Protein AF-0000000080283212 (afdb_homodimer)

Foldseek 3Di:
DPPVVVVVVVVVVVVVVVVLVVCVPDPDPVVVVVCCVPPVVVVVVVLVVVVVQQPADPVQFGPVPDDPVGTHGPPDPSVVVCCVPVPVVVVPPPPPVPPPVVVVPPVDDPVDDPPPPDPPPPPDDDDDDDDDDDDDDDDDD/DPPVVVVVVVVVVVVVVVVLVVCVPDPDPVVVVVCCVPPVVVVVVVLVVVVVQQPADPVQFGPVPDDPVGTHGPPDPSVVVCCVPVPVCVVPPPPPVPPPVVPPPPVDDPPDDPDDDDDDDDDDDDDDDDDDDDDDDDDDD

Organism: Amycolatopsis orientalis (NCBI:txid31958)

Sequence (282 aa):
MDQVLGQVLRNAVWERLDMLSDLATRADAQSLVSVARSELPRLTEGWRAMLQAHEPDERGDCPTCSTRWHKCKAPCSVWQVAHEHLVAGGLAPQQTAASQDHRRESRRRLPGQTRAASASETTGRHALVNPRRPAIGGVHAMDQVLGQVLRNAVWERLDMLSDLATRADAQSLVSVARSELPRLTEGWRAMLQAHEPDERGDCPTCSTRWHKCKAPCSVWQVAHEHLVAGGLAPQQTAASQDHRRESRRRLPGQTRAASASETTGRHALVNPRRPAIGGVHA

Structure (mmCIF, N/CA/C/O backbone):
data_AF-0000000080283212-model_v1
#
loop_
_entity.id
_entity.type
_entity.pdbx_description
1 polymer 'Uncharacterized protein'
#
loop_
_atom_site.group_PDB
_atom_site.id
_atom_site.type_symbol
_atom_site.label_atom_id
_atom_site.label_alt_id
_atom_site.label_comp_id
_atom_site.label_asym_id
_atom_site.label_entity_id
_atom_site.label_seq_id
_atom_site.pdbx_PDB_ins_code
_atom_site.Cartn_x
_atom_site.Cartn_y
_atom_site.Cartn_z
_atom_site.occupancy
_atom_site.B_iso_or_equiv
_atom_site.auth_seq_id
_atom_site.auth_comp_id
_atom_site.auth_asym_id
_atom_site.auth_atom_id
_atom_site.pdbx_PDB_model_num
ATOM 1 N N . MET A 1 1 ? 18.734 -10.266 -9.398 1 66.31 1 MET A N 1
ATOM 2 C CA . MET A 1 1 ? 19.188 -9.148 -8.562 1 66.31 1 MET A CA 1
ATOM 3 C C . MET A 1 1 ? 20.094 -9.641 -7.438 1 66.31 1 MET A C 1
ATOM 5 O O . MET A 1 1 ? 19.922 -10.758 -6.938 1 66.31 1 MET A O 1
ATOM 9 N N . ASP A 1 2 ? 21.266 -8.953 -7.305 1 83.69 2 ASP A N 1
ATOM 10 C CA . ASP A 1 2 ? 22.172 -9.227 -6.199 1 83.69 2 ASP A CA 1
ATOM 11 C C . ASP A 1 2 ? 21.422 -9.25 -4.867 1 83.69 2 ASP A C 1
ATOM 13 O O . ASP A 1 2 ? 20.516 -8.445 -4.645 1 83.69 2 ASP A O 1
ATOM 17 N N . GLN A 1 3 ? 21.562 -10.336 -4.082 1 86.12 3 GLN A N 1
ATOM 18 C CA . GLN A 1 3 ? 20.906 -10.555 -2.797 1 86.12 3 GLN A CA 1
ATOM 19 C C . GLN A 1 3 ? 21.094 -9.352 -1.875 1 86.12 3 GLN A C 1
ATOM 21 O O . GLN A 1 3 ? 20.172 -8.969 -1.152 1 86.12 3 GLN A O 1
ATOM 26 N N . VAL A 1 4 ? 22.188 -8.789 -1.915 1 91.06 4 VAL A N 1
ATOM 27 C CA . VAL A 1 4 ? 22.484 -7.648 -1.057 1 91.06 4 VAL A CA 1
ATOM 28 C C . VAL A 1 4 ? 21.656 -6.445 -1.484 1 91.06 4 VAL A C 1
ATOM 30 O O . VAL A 1 4 ? 21.062 -5.762 -0.644 1 91.06 4 VAL A O 1
ATOM 33 N N . LEU A 1 5 ? 21.594 -6.258 -2.836 1 91.31 5 LEU A N 1
ATOM 34 C CA . LEU A 1 5 ? 20.812 -5.137 -3.338 1 91.31 5 LEU A CA 1
ATOM 35 C C . LEU A 1 5 ? 19.328 -5.324 -3.016 1 91.31 5 LEU A C 1
ATOM 37 O O . LEU A 1 5 ? 18.641 -4.363 -2.666 1 91.31 5 LEU A O 1
ATOM 41 N N . GLY A 1 6 ? 18.875 -6.543 -3.066 1 94 6 GLY A N 1
ATOM 42 C CA . GLY A 1 6 ? 17.5 -6.836 -2.697 1 94 6 GLY A CA 1
ATOM 43 C C . GLY A 1 6 ? 17.188 -6.543 -1.239 1 94 6 GLY A C 1
ATOM 44 O O . GLY A 1 6 ? 16.141 -5.992 -0.918 1 94 6 GLY A O 1
ATOM 45 N N . GLN A 1 7 ? 18.141 -6.867 -0.439 1 94.81 7 GLN A N 1
ATOM 46 C CA . GLN A 1 7 ? 17.984 -6.609 0.988 1 94.81 7 GLN A CA 1
ATOM 47 C C . GLN A 1 7 ? 18 -5.109 1.281 1 94.81 7 GLN A C 1
ATOM 49 O O . GLN A 1 7 ? 17.234 -4.633 2.125 1 94.81 7 GLN A O 1
ATOM 54 N N . VAL A 1 8 ? 18.797 -4.367 0.655 1 96.19 8 VAL A N 1
ATOM 55 C CA . VAL A 1 8 ? 18.875 -2.924 0.842 1 96.19 8 VAL A CA 1
ATOM 56 C C . VAL A 1 8 ? 17.547 -2.273 0.43 1 96.19 8 VAL A C 1
ATOM 58 O O . VAL A 1 8 ? 17.031 -1.4 1.133 1 96.19 8 VAL A O 1
ATOM 61 N N . LEU A 1 9 ? 17.031 -2.74 -0.688 1 96.06 9 LEU A N 1
ATOM 62 C CA . LEU A 1 9 ? 15.766 -2.225 -1.187 1 96.06 9 LEU A CA 1
ATOM 63 C C . LEU A 1 9 ? 14.648 -2.479 -0.184 1 96.06 9 LEU A C 1
ATOM 65 O O . LEU A 1 9 ? 13.883 -1.568 0.142 1 96.06 9 LEU A O 1
ATOM 69 N N . ARG A 1 10 ? 14.609 -3.635 0.365 1 97.5 10 ARG A N 1
ATOM 70 C CA . ARG A 1 10 ? 13.555 -3.977 1.318 1 97.5 10 ARG A CA 1
ATOM 71 C C . ARG A 1 10 ? 13.719 -3.193 2.617 1 97.5 10 ARG A C 1
ATOM 73 O O . ARG A 1 10 ? 12.734 -2.697 3.174 1 97.5 10 ARG A O 1
ATOM 80 N N . ASN A 1 11 ? 14.969 -3.051 3.023 1 97.94 11 ASN A N 1
ATOM 81 C CA . ASN A 1 11 ? 15.234 -2.273 4.23 1 97.94 11 ASN A CA 1
ATOM 82 C C . ASN A 1 11 ? 14.805 -0.818 4.062 1 97.94 11 ASN A C 1
ATOM 84 O O . ASN A 1 11 ? 14.273 -0.213 4.996 1 97.94 11 ASN A O 1
ATOM 88 N N . ALA A 1 12 ? 15.078 -0.342 2.9 1 98.44 12 ALA A N 1
ATOM 89 C CA . ALA A 1 12 ? 14.695 1.045 2.646 1 98.44 12 ALA A CA 1
ATOM 90 C C . ALA A 1 12 ? 13.18 1.223 2.729 1 98.44 12 ALA A C 1
ATOM 92 O O . ALA A 1 12 ? 12.695 2.227 3.254 1 98.44 12 ALA A O 1
ATOM 93 N N . VAL A 1 13 ? 12.453 0.298 2.332 1 98.38 13 VAL A N 1
ATOM 94 C CA . VAL A 1 13 ? 11 0.365 2.34 1 98.38 13 VAL A CA 1
ATOM 95 C C . VAL A 1 13 ? 10.484 0.288 3.775 1 98.38 13 VAL A C 1
ATOM 97 O O . VAL A 1 13 ? 9.641 1.087 4.184 1 98.38 13 VAL A O 1
ATOM 100 N N . TRP A 1 14 ? 11.062 -0.608 4.555 1 98.56 14 TRP A N 1
ATOM 101 C CA . TRP A 1 14 ? 10.656 -0.721 5.953 1 98.56 14 TRP A CA 1
ATOM 102 C C . TRP A 1 14 ? 10.977 0.559 6.719 1 98.56 14 TRP A C 1
ATOM 104 O O . TRP A 1 14 ? 10.164 1.037 7.512 1 98.56 14 TRP A O 1
ATOM 114 N N . GLU A 1 15 ? 12.055 1.148 6.422 1 98.5 15 GLU A N 1
ATOM 115 C CA . GLU A 1 15 ? 12.477 2.375 7.09 1 98.5 15 GLU A CA 1
ATOM 116 C C . GLU A 1 15 ? 11.57 3.545 6.727 1 98.5 15 GLU A C 1
ATOM 118 O O . GLU A 1 15 ? 11.242 4.375 7.578 1 98.5 15 GLU A O 1
ATOM 123 N N . ARG A 1 16 ? 11.234 3.533 5.516 1 98.31 16 ARG A N 1
ATOM 124 C CA . ARG A 1 16 ? 10.344 4.598 5.07 1 98.31 16 ARG A CA 1
ATOM 125 C C . ARG A 1 16 ? 8.984 4.5 5.766 1 98.31 16 ARG A C 1
ATOM 127 O O . ARG A 1 16 ? 8.422 5.516 6.18 1 98.31 16 ARG A O 1
ATOM 134 N N . LEU A 1 17 ? 8.477 3.34 5.852 1 98.25 17 LEU A N 1
ATOM 135 C CA . LEU A 1 17 ? 7.195 3.129 6.52 1 98.25 17 LEU A CA 1
ATOM 136 C C . LEU A 1 17 ? 7.289 3.492 7.996 1 98.25 17 LEU A C 1
ATOM 138 O O . LEU A 1 17 ? 6.375 4.113 8.547 1 98.25 17 LEU A O 1
ATOM 142 N N . ASP A 1 18 ? 8.375 3.184 8.609 1 98.19 18 ASP A N 1
ATOM 143 C CA . ASP A 1 18 ? 8.594 3.545 10.008 1 98.19 18 ASP A CA 1
ATOM 144 C C . ASP A 1 18 ? 8.672 5.059 10.172 1 98.19 18 ASP A C 1
ATOM 146 O O . ASP A 1 18 ? 8.078 5.613 11.109 1 98.19 1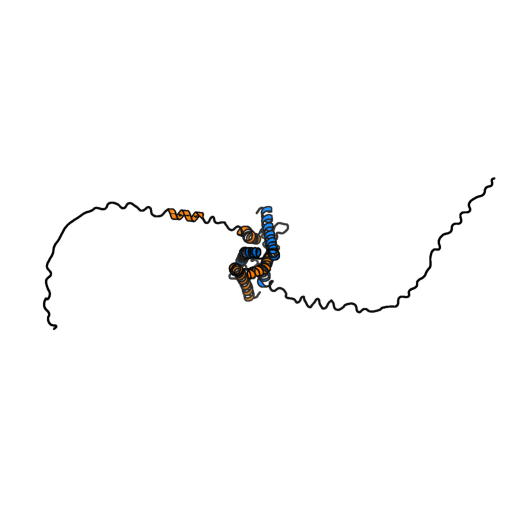8 ASP A O 1
ATOM 150 N N . MET A 1 19 ? 9.359 5.656 9.281 1 97.94 19 MET A N 1
ATOM 151 C CA . MET A 1 19 ? 9.516 7.105 9.344 1 97.94 19 MET A CA 1
ATOM 152 C C . MET A 1 19 ? 8.156 7.801 9.234 1 97.94 19 MET A C 1
ATOM 154 O O . MET A 1 19 ? 7.852 8.703 10.016 1 97.94 19 MET A O 1
ATOM 158 N N . LEU A 1 20 ? 7.379 7.371 8.336 1 97.88 20 LEU A N 1
ATOM 159 C CA . LEU A 1 20 ? 6.082 7.996 8.102 1 97.88 20 LEU A CA 1
ATOM 160 C C . LEU A 1 20 ? 5.164 7.809 9.305 1 97.88 20 LEU A C 1
ATOM 162 O O . LEU A 1 20 ? 4.453 8.734 9.703 1 97.88 20 LEU A O 1
ATOM 166 N N . SER A 1 21 ? 5.211 6.641 9.859 1 97.12 21 SER A N 1
ATOM 167 C CA . SER A 1 21 ? 4.418 6.383 11.055 1 97.12 21 SER A CA 1
ATOM 168 C C . SER A 1 21 ? 4.875 7.258 12.219 1 97.12 21 SER A C 1
ATOM 170 O O . SER A 1 21 ? 4.051 7.789 12.961 1 97.12 21 SER A O 1
ATOM 172 N N . ASP A 1 22 ? 6.121 7.453 12.328 1 97.75 22 ASP A N 1
ATOM 173 C CA . ASP A 1 22 ? 6.684 8.273 13.398 1 97.75 22 ASP A CA 1
ATOM 174 C C . ASP A 1 22 ? 6.324 9.742 13.203 1 97.75 22 ASP A C 1
ATOM 176 O O . ASP A 1 22 ? 5.957 10.43 14.164 1 97.75 22 ASP A O 1
ATOM 180 N N . LEU A 1 23 ? 6.391 10.164 11.945 1 97.56 23 LEU A N 1
ATOM 181 C CA . LEU A 1 23 ? 6.078 11.562 11.656 1 97.56 23 LEU A CA 1
ATOM 182 C C . LEU A 1 23 ? 4.621 11.867 12 1 97.56 23 LEU A C 1
ATOM 184 O O . LEU A 1 23 ? 4.316 12.945 12.516 1 97.56 23 LEU A O 1
ATOM 188 N N . ALA A 1 24 ? 3.816 10.969 11.781 1 97.38 24 ALA A N 1
ATOM 189 C CA . ALA A 1 24 ? 2.393 11.18 12.039 1 97.38 24 ALA A CA 1
ATOM 190 C C . ALA A 1 24 ? 2.143 11.477 13.516 1 97.38 24 ALA A C 1
ATOM 192 O O . ALA A 1 24 ? 1.195 12.188 13.859 1 97.38 24 ALA A O 1
ATOM 193 N N . THR A 1 25 ? 2.994 11.016 14.359 1 95.44 25 THR A N 1
ATOM 194 C CA . THR A 1 25 ? 2.779 11.125 15.797 1 95.44 25 THR A CA 1
ATOM 195 C C . THR A 1 25 ? 3.625 12.25 16.375 1 95.44 25 THR A C 1
ATOM 197 O O . THR A 1 25 ? 3.207 12.914 17.328 1 95.44 25 THR A O 1
ATOM 200 N N . ARG A 1 26 ? 4.742 12.547 15.727 1 96.81 26 ARG A N 1
ATOM 201 C CA . ARG A 1 26 ? 5.723 13.359 16.438 1 96.81 26 ARG A CA 1
ATOM 202 C C . ARG A 1 26 ? 5.906 14.711 15.75 1 96.81 26 ARG A C 1
ATOM 204 O O . ARG A 1 26 ? 6.395 15.664 16.359 1 96.81 26 ARG A O 1
ATOM 211 N N . ALA A 1 27 ? 5.66 14.742 14.5 1 97.56 27 ALA A N 1
ATOM 212 C CA . ALA A 1 27 ? 5.949 15.969 13.773 1 97.56 27 ALA A CA 1
ATOM 213 C C . ALA A 1 27 ? 5.031 17.109 14.219 1 97.56 27 ALA A C 1
ATOM 215 O O . ALA A 1 27 ? 3.889 16.875 14.609 1 97.56 27 ALA A O 1
ATOM 216 N N . ASP A 1 28 ? 5.531 18.312 14.211 1 97.38 28 ASP A N 1
ATOM 217 C CA . ASP A 1 28 ? 4.695 19.469 14.492 1 97.38 28 ASP A CA 1
ATOM 218 C C . ASP A 1 28 ? 3.688 19.703 13.367 1 97.38 28 ASP A C 1
ATOM 220 O O . ASP A 1 28 ? 3.785 19.094 12.297 1 97.38 28 ASP A O 1
ATOM 224 N N . ALA A 1 29 ? 2.754 20.641 13.57 1 97.44 29 ALA A N 1
ATOM 225 C CA . ALA A 1 29 ? 1.621 20.828 12.664 1 97.44 29 ALA A CA 1
ATOM 226 C C . ALA A 1 29 ? 2.094 21.25 11.281 1 97.44 29 ALA A C 1
ATOM 228 O O . ALA A 1 29 ? 1.655 20.688 10.273 1 97.44 29 ALA A O 1
ATOM 229 N N . GLN A 1 30 ? 2.986 22.188 11.227 1 96.94 30 GLN A N 1
ATOM 230 C CA . GLN A 1 30 ? 3.439 22.703 9.938 1 96.94 30 GLN A CA 1
ATOM 231 C C . GLN A 1 30 ? 4.176 21.625 9.148 1 96.94 30 GLN A C 1
ATOM 233 O O . GLN A 1 30 ? 3.963 21.469 7.945 1 96.94 30 GLN A O 1
ATOM 238 N N . SER A 1 31 ? 4.992 20.844 9.82 1 98 31 SER A N 1
ATOM 239 C CA . SER A 1 31 ? 5.707 19.734 9.195 1 98 31 SER A CA 1
ATOM 240 C C . SER A 1 31 ? 4.746 18.656 8.711 1 98 31 SER A C 1
ATOM 242 O O . SER A 1 31 ? 4.93 18.094 7.629 1 98 31 SER A O 1
ATOM 244 N N . LEU A 1 32 ? 3.77 18.5 9.5 1 97.88 32 LEU A N 1
ATOM 245 C CA . LEU A 1 32 ? 2.807 17.453 9.156 1 97.88 32 LEU A CA 1
ATOM 246 C C . LEU A 1 32 ? 1.997 17.844 7.926 1 97.88 32 LEU A C 1
ATOM 248 O O . LEU A 1 32 ? 1.638 16.984 7.117 1 97.88 32 LEU A O 1
ATOM 252 N N . VAL A 1 33 ? 1.689 19.109 7.789 1 98 33 VAL A N 1
ATOM 253 C CA . VAL A 1 33 ? 0.99 19.578 6.598 1 98 33 VAL A CA 1
ATOM 254 C C . VAL A 1 33 ? 1.847 19.312 5.363 1 98 33 VAL A C 1
ATOM 256 O O . VAL A 1 33 ? 1.351 18.812 4.348 1 98 33 VAL A O 1
ATOM 259 N N . SER A 1 34 ? 3.152 19.562 5.461 1 97.62 34 SER A N 1
ATOM 260 C CA . SER A 1 34 ? 4.07 19.344 4.348 1 97.62 34 SER A CA 1
ATOM 261 C C . SER A 1 34 ? 4.18 17.859 3.998 1 97.62 34 SER A C 1
ATOM 263 O O . SER A 1 34 ? 4.156 17.5 2.822 1 97.62 34 SER A O 1
ATOM 265 N N . VAL A 1 35 ? 4.254 17.109 5.027 1 97.06 35 VAL A N 1
ATOM 266 C CA . VAL A 1 35 ? 4.352 15.656 4.844 1 97.06 35 VAL A CA 1
ATOM 267 C C . VAL A 1 35 ? 3.074 15.133 4.195 1 97.06 35 VAL A C 1
ATOM 269 O O . VAL A 1 35 ? 3.131 14.359 3.238 1 97.06 35 VAL A O 1
ATOM 272 N N . ALA A 1 36 ? 1.973 15.57 4.684 1 97.94 36 ALA A N 1
ATOM 273 C CA . ALA A 1 36 ? 0.696 15.094 4.16 1 97.94 36 ALA A CA 1
ATOM 274 C C . ALA A 1 36 ? 0.549 15.43 2.68 1 97.94 36 ALA A C 1
ATOM 276 O O . ALA A 1 36 ? 0.109 14.602 1.885 1 97.94 36 ALA A O 1
ATOM 277 N N . ARG A 1 37 ? 0.947 16.578 2.291 1 97.5 37 ARG A N 1
ATOM 278 C CA . ARG A 1 37 ? 0.786 17.047 0.919 1 97.5 37 ARG A CA 1
ATOM 279 C C . ARG A 1 37 ? 1.667 16.25 -0.037 1 97.5 37 ARG A C 1
ATOM 281 O O . ARG A 1 37 ? 1.294 16.031 -1.19 1 97.5 37 ARG A O 1
ATOM 288 N N . SER A 1 38 ? 2.783 15.75 0.439 1 96.19 38 SER A N 1
ATOM 289 C CA . SER A 1 38 ? 3.703 15.031 -0.434 1 96.19 38 SER A CA 1
ATOM 290 C C . SER A 1 38 ? 3.498 13.523 -0.334 1 96.19 38 SER A C 1
ATOM 292 O O . SER A 1 38 ? 3.52 12.82 -1.347 1 96.19 38 SER A O 1
ATOM 294 N N . GLU A 1 39 ? 3.195 13.125 0.878 1 97.31 39 GLU A N 1
ATOM 295 C CA . GLU A 1 39 ? 3.303 11.688 1.094 1 97.31 39 GLU A CA 1
ATOM 296 C C . GLU A 1 39 ? 1.959 10.992 0.887 1 97.31 39 GLU A C 1
ATOM 298 O O . GLU A 1 39 ? 1.909 9.828 0.476 1 97.31 39 GLU A O 1
ATOM 303 N N . LEU A 1 40 ? 0.833 11.664 1.148 1 97.75 40 LEU A N 1
ATOM 304 C CA . LEU A 1 40 ? -0.46 11.023 0.942 1 97.75 40 LEU A CA 1
ATOM 305 C C . LEU A 1 40 ? -0.648 10.641 -0.522 1 97.75 40 LEU A C 1
ATOM 307 O O . LEU A 1 40 ? -0.947 9.484 -0.832 1 97.75 40 LEU A O 1
ATOM 311 N N . PRO A 1 41 ? -0.319 11.523 -1.455 1 96.62 41 PRO A N 1
ATOM 312 C CA . PRO A 1 41 ? -0.434 11.133 -2.861 1 96.62 41 PRO A CA 1
ATOM 313 C C . PRO A 1 41 ? 0.548 10.023 -3.246 1 96.62 41 PRO A C 1
ATOM 315 O O . PRO A 1 41 ? 0.198 9.125 -4.012 1 96.62 41 PRO A O 1
ATOM 318 N N . ARG A 1 42 ? 1.686 10.008 -2.707 1 96.62 42 ARG A N 1
ATOM 319 C CA . ARG A 1 42 ? 2.693 9 -3.01 1 96.62 42 ARG A CA 1
ATOM 320 C C . ARG A 1 42 ? 2.254 7.621 -2.516 1 96.62 42 ARG A C 1
ATOM 322 O O . ARG A 1 42 ? 2.33 6.637 -3.254 1 96.62 42 ARG A O 1
ATOM 329 N N . LEU A 1 43 ? 1.765 7.621 -1.304 1 97.44 43 LEU A N 1
ATOM 330 C CA . LEU A 1 43 ? 1.274 6.375 -0.726 1 97.44 43 LEU A CA 1
ATOM 331 C C . LEU A 1 43 ? 0.072 5.852 -1.503 1 97.44 43 LEU A C 1
ATOM 333 O O . LEU A 1 43 ? -0.023 4.652 -1.774 1 97.44 43 LEU A O 1
ATOM 337 N N . THR A 1 44 ? -0.837 6.754 -1.898 1 97.62 44 THR A N 1
ATOM 338 C CA . THR A 1 44 ? -2.033 6.344 -2.627 1 97.62 44 THR A CA 1
ATOM 339 C C . THR A 1 44 ? -1.67 5.84 -4.02 1 97.62 44 THR A C 1
ATOM 341 O O . THR A 1 44 ? -2.254 4.871 -4.508 1 97.62 44 THR A O 1
ATOM 344 N N . GLU A 1 45 ? -0.672 6.434 -4.602 1 97.06 45 GLU A N 1
ATOM 345 C CA . GLU A 1 45 ? -0.247 6 -5.93 1 97.06 45 GLU A CA 1
ATOM 346 C C . GLU A 1 45 ? 0.386 4.609 -5.879 1 97.06 45 GLU A C 1
ATOM 348 O O . GLU A 1 45 ? 0.205 3.807 -6.793 1 97.06 45 GLU A O 1
ATOM 353 N N . GLY A 1 46 ? 1.123 4.379 -4.848 1 96.94 46 GLY A N 1
ATOM 354 C CA . GLY A 1 46 ? 1.654 3.035 -4.672 1 96.94 46 GLY A CA 1
ATOM 355 C C . GLY A 1 46 ? 0.574 1.975 -4.57 1 96.94 46 GLY A C 1
ATOM 356 O O . GLY A 1 46 ? 0.662 0.929 -5.219 1 96.94 46 GLY A O 1
ATOM 357 N N . TRP A 1 47 ? -0.413 2.26 -3.855 1 97.94 47 TRP A N 1
ATOM 358 C CA . TRP A 1 47 ? -1.539 1.342 -3.725 1 97.94 47 TRP A CA 1
ATOM 359 C C . TRP A 1 47 ? -2.268 1.178 -5.055 1 97.94 47 TRP A C 1
ATOM 361 O O . TRP A 1 47 ? -2.643 0.065 -5.43 1 97.94 47 TRP A O 1
ATOM 371 N N . ARG A 1 48 ? -2.438 2.289 -5.773 1 98.12 48 ARG A N 1
ATOM 372 C CA . ARG A 1 48 ? -3.115 2.223 -7.066 1 98.12 48 ARG A CA 1
ATOM 373 C C . ARG A 1 48 ? -2.363 1.318 -8.039 1 98.12 48 ARG A C 1
ATOM 375 O O . ARG A 1 48 ? -2.971 0.506 -8.734 1 98.12 48 ARG A O 1
ATOM 382 N N . ALA A 1 49 ? -1.104 1.479 -8.016 1 97.31 49 ALA A N 1
ATOM 383 C CA . ALA A 1 49 ? -0.283 0.656 -8.906 1 97.31 49 ALA A CA 1
ATOM 384 C C . ALA A 1 49 ? -0.432 -0.825 -8.57 1 97.31 49 ALA A C 1
ATOM 386 O O . ALA A 1 49 ? -0.577 -1.659 -9.469 1 97.31 49 ALA A O 1
ATOM 387 N N . MET A 1 50 ? -0.409 -1.113 -7.277 1 96.81 50 MET A N 1
ATOM 388 C CA . MET A 1 50 ? -0.562 -2.496 -6.832 1 96.81 50 MET A CA 1
ATOM 389 C C . MET A 1 50 ? -1.935 -3.043 -7.219 1 96.81 50 MET A C 1
ATOM 391 O O . MET A 1 50 ? -2.037 -4.129 -7.785 1 96.81 50 MET A O 1
ATOM 395 N N . LEU A 1 51 ? -2.965 -2.279 -6.988 1 97.88 51 LEU A N 1
ATOM 396 C CA . LEU A 1 51 ? -4.336 -2.738 -7.176 1 97.88 51 LEU A CA 1
ATOM 397 C C . LEU A 1 51 ? -4.672 -2.865 -8.656 1 97.88 51 LEU A C 1
ATOM 399 O O . LEU A 1 51 ? -5.441 -3.742 -9.055 1 97.88 51 LEU A O 1
ATOM 403 N N . GLN A 1 52 ? -4.07 -2.043 -9.469 1 97.69 52 GLN A N 1
ATOM 404 C CA . GLN A 1 52 ? -4.281 -2.121 -10.906 1 97.69 52 GLN A CA 1
ATOM 405 C C . GLN A 1 52 ? -3.832 -3.473 -11.461 1 97.69 52 GLN A C 1
ATOM 407 O O . GLN A 1 52 ? -4.5 -4.055 -12.312 1 97.69 52 GLN A O 1
ATOM 412 N N . ALA A 1 53 ? -2.754 -3.936 -10.938 1 96 53 ALA A N 1
ATOM 413 C CA . ALA A 1 53 ? -2.242 -5.23 -11.375 1 96 53 ALA A CA 1
ATOM 414 C C . ALA A 1 53 ? -3.184 -6.359 -10.969 1 96 53 ALA A C 1
ATOM 416 O O . ALA A 1 53 ? -3.172 -7.434 -11.578 1 96 53 ALA A O 1
ATOM 417 N N . HIS A 1 54 ? -4.055 -6.121 -10.008 1 96.75 54 HIS A N 1
ATOM 418 C CA . HIS A 1 54 ? -4.91 -7.164 -9.453 1 96.75 54 HIS A CA 1
ATOM 419 C C . HIS A 1 54 ? -6.367 -6.953 -9.844 1 96.75 54 HIS A C 1
ATOM 421 O O . HIS A 1 54 ? -7.258 -7.625 -9.328 1 96.75 54 HIS A O 1
ATOM 427 N N . GLU A 1 55 ? -6.562 -5.984 -10.727 1 97.38 55 GLU A N 1
ATOM 428 C CA . GLU A 1 55 ? -7.918 -5.781 -11.234 1 97.38 55 GLU A CA 1
ATOM 429 C C . GLU A 1 55 ? -8.414 -7.008 -11.984 1 97.38 55 GLU A C 1
ATOM 431 O O . GLU A 1 55 ? -7.73 -7.52 -12.875 1 97.38 55 GLU A O 1
ATOM 436 N N . PRO A 1 56 ? -9.602 -7.469 -11.609 1 96.19 56 PRO A N 1
ATOM 437 C CA . PRO A 1 56 ? -10.094 -8.68 -12.266 1 96.19 56 PRO A CA 1
ATOM 438 C C . PRO A 1 56 ? -10.273 -8.508 -13.773 1 96.19 56 PRO A C 1
ATOM 440 O O . PRO A 1 56 ? -10.633 -7.422 -14.234 1 96.19 56 PRO A O 1
ATOM 443 N N . ASP A 1 57 ? -10 -9.656 -14.461 1 94.88 57 ASP A N 1
ATOM 444 C CA . ASP A 1 57 ? -10.234 -9.656 -15.898 1 94.88 57 ASP A CA 1
ATOM 445 C C . ASP A 1 57 ? -11.711 -9.875 -16.219 1 94.88 57 ASP A C 1
ATOM 447 O O . ASP A 1 57 ? -12.562 -9.805 -15.32 1 94.88 57 ASP A O 1
ATOM 451 N N . GLU A 1 58 ? -12.008 -10.156 -17.438 1 94.19 58 GLU A N 1
ATOM 452 C CA . GLU A 1 58 ? -13.391 -10.281 -17.906 1 94.19 58 GLU A CA 1
ATOM 453 C C . GLU A 1 58 ? -14.094 -11.461 -17.234 1 94.19 58 GLU A C 1
ATOM 455 O O . GLU A 1 58 ? -15.32 -11.453 -17.078 1 94.19 58 GLU A O 1
ATOM 460 N N . ARG A 1 59 ? -13.336 -12.43 -16.812 1 92.69 59 ARG A N 1
ATOM 461 C CA . ARG A 1 59 ? -13.898 -13.633 -16.203 1 92.69 59 ARG A CA 1
ATOM 462 C C . ARG A 1 59 ? -14.008 -13.484 -14.695 1 92.69 59 ARG A C 1
ATOM 464 O O . ARG A 1 59 ? -14.516 -14.375 -14.016 1 92.69 59 ARG A O 1
ATOM 471 N N . GLY A 1 60 ? -13.477 -12.375 -14.211 1 94.06 60 GLY A N 1
ATOM 472 C CA . GLY A 1 60 ? -13.531 -12.117 -12.773 1 94.06 60 GLY A CA 1
ATOM 473 C C . GLY A 1 60 ? -12.32 -12.648 -12.031 1 94.06 60 GLY A C 1
ATOM 474 O O . GLY A 1 60 ? -12.305 -12.664 -10.797 1 94.06 60 GLY A O 1
ATOM 475 N N . ASP A 1 61 ? -11.328 -13.07 -12.867 1 95.62 61 ASP A N 1
ATOM 476 C CA . ASP A 1 61 ? -10.125 -13.633 -12.258 1 95.62 61 ASP A CA 1
ATOM 477 C C . ASP A 1 61 ? -9.055 -12.562 -12.062 1 95.62 61 ASP A C 1
ATOM 479 O O . ASP A 1 61 ? -8.898 -11.672 -12.898 1 95.62 61 ASP A O 1
ATOM 483 N N . CYS A 1 62 ? -8.359 -12.68 -10.922 1 96.81 62 CYS A N 1
ATOM 484 C CA . CYS A 1 62 ? -7.195 -11.82 -10.734 1 96.81 62 CYS A CA 1
ATOM 485 C C . CYS A 1 62 ? -6.035 -12.281 -11.617 1 96.81 62 CYS A C 1
ATOM 487 O O . CYS A 1 62 ? -5.555 -13.406 -11.477 1 96.81 62 CYS A O 1
ATOM 489 N N . PRO A 1 63 ? -5.574 -11.469 -12.484 1 95.19 63 PRO A N 1
ATOM 490 C CA . PRO A 1 63 ? -4.539 -11.898 -13.422 1 95.19 63 PRO A CA 1
ATOM 491 C C . PRO A 1 63 ? -3.189 -12.133 -12.75 1 95.19 63 PRO A C 1
ATOM 493 O O . PRO A 1 63 ? -2.359 -12.891 -13.258 1 95.19 63 PRO A O 1
ATOM 496 N N . THR A 1 64 ? -2.947 -11.523 -11.633 1 93.81 64 THR A N 1
ATOM 497 C CA . THR A 1 64 ? -1.66 -11.633 -10.961 1 93.81 64 THR A CA 1
ATOM 498 C C . THR A 1 64 ? -1.627 -12.867 -10.062 1 93.81 64 THR A C 1
ATOM 500 O O . THR A 1 64 ? -0.599 -13.539 -9.961 1 93.81 64 THR A O 1
ATOM 503 N N . CYS A 1 65 ? -2.744 -13.164 -9.555 1 93.56 65 CYS A N 1
ATOM 504 C CA . CYS A 1 65 ? -2.791 -14.258 -8.594 1 93.56 65 CYS A CA 1
ATOM 505 C C . CYS A 1 65 ? -3.172 -15.57 -9.273 1 93.56 65 CYS A C 1
ATOM 507 O O . CYS A 1 65 ? -2.961 -16.656 -8.719 1 93.56 65 CYS A O 1
ATOM 509 N N . SER A 1 66 ? -3.717 -15.422 -10.383 1 94.06 66 SER A N 1
ATOM 510 C CA . SER A 1 66 ? -4.121 -16.641 -11.086 1 94.06 66 SER A CA 1
ATOM 511 C C . SER A 1 66 ? -2.941 -17.281 -11.812 1 94.06 66 SER A C 1
ATOM 513 O O . SER A 1 66 ? -2.02 -16.578 -12.242 1 94.06 66 SER A O 1
ATOM 515 N N . THR A 1 67 ? -3.035 -18.609 -11.805 1 89 67 THR A N 1
ATOM 516 C CA . THR A 1 67 ? -2.115 -19.375 -12.641 1 89 67 THR A CA 1
ATOM 517 C C . THR A 1 67 ? -2.875 -20.156 -13.711 1 89 67 THR A C 1
ATOM 519 O O . THR A 1 67 ? -4.102 -20.078 -13.789 1 89 67 THR A O 1
ATOM 522 N N . ARG A 1 68 ? -2.045 -20.75 -14.492 1 87.19 68 ARG A N 1
ATOM 523 C CA . ARG A 1 68 ? -2.633 -21.609 -15.516 1 87.19 68 ARG A CA 1
ATOM 524 C C . ARG A 1 68 ? -3.57 -22.641 -14.898 1 87.19 68 ARG A C 1
ATOM 526 O O . ARG A 1 68 ? -4.645 -22.922 -15.438 1 87.19 68 ARG A O 1
ATOM 533 N N . TRP A 1 69 ? -3.281 -23.219 -13.711 1 89.88 69 TRP A N 1
ATOM 534 C CA . TRP A 1 69 ? -3.99 -24.359 -13.117 1 89.88 69 TRP A CA 1
ATOM 535 C C . TRP A 1 69 ? -4.812 -23.922 -11.914 1 89.88 69 TRP A C 1
ATOM 537 O O . TRP A 1 69 ? -5.566 -24.703 -11.344 1 89.88 69 TRP A O 1
ATOM 547 N N . HIS A 1 70 ? -4.648 -22.641 -11.523 1 90.25 70 HIS A N 1
ATOM 548 C CA . HIS A 1 70 ? -5.371 -22.141 -10.352 1 90.25 70 HIS A CA 1
ATOM 549 C C . HIS A 1 70 ? -5.879 -20.719 -10.578 1 90.25 70 HIS A C 1
ATOM 551 O O . HIS A 1 70 ? -5.09 -19.766 -10.594 1 90.25 70 HIS A O 1
ATOM 557 N N . LYS A 1 71 ? -7.16 -20.672 -10.758 1 93.31 71 LYS A N 1
ATOM 558 C CA . LYS A 1 71 ? -7.785 -19.375 -10.953 1 93.31 71 LYS A CA 1
ATOM 559 C C . LYS A 1 71 ? -8.125 -18.719 -9.617 1 93.31 71 LYS A C 1
ATOM 561 O O . LYS A 1 71 ? -8.734 -19.359 -8.75 1 93.31 71 LYS A O 1
ATOM 566 N N . CYS A 1 72 ? -7.684 -17.516 -9.43 1 93.12 72 CYS A N 1
ATOM 567 C CA . CYS A 1 72 ? -8.016 -16.734 -8.242 1 93.12 72 CYS A CA 1
ATOM 568 C C . CYS A 1 72 ? -9.055 -15.672 -8.562 1 93.12 72 CYS A C 1
ATOM 570 O O . CYS A 1 72 ? -8.82 -14.781 -9.383 1 93.12 72 CYS A O 1
ATOM 572 N N . LYS A 1 73 ? -10.078 -15.828 -7.918 1 93.44 73 LYS A N 1
ATOM 573 C CA . LYS A 1 73 ? -11.141 -14.852 -8.148 1 93.44 73 LYS A CA 1
ATOM 574 C C . LYS A 1 73 ? -10.867 -13.562 -7.387 1 93.44 73 LYS A C 1
ATOM 576 O O . LYS A 1 73 ? -10.297 -13.586 -6.293 1 93.44 73 LYS A O 1
ATOM 581 N N . ALA A 1 74 ? -11.336 -12.383 -7.957 1 91.75 74 ALA A N 1
ATOM 582 C CA . ALA A 1 74 ? -11.312 -11.102 -7.25 1 91.75 74 ALA A CA 1
ATOM 583 C C . ALA A 1 74 ? -12.547 -10.953 -6.359 1 91.75 74 ALA A C 1
ATOM 585 O O . ALA A 1 74 ? -13.625 -11.445 -6.695 1 91.75 74 ALA A O 1
ATOM 586 N N . PRO A 1 75 ? -12.5 -10.305 -5.27 1 94.94 75 PRO A N 1
ATOM 587 C CA . PRO A 1 75 ? -11.281 -9.648 -4.785 1 94.94 75 PRO A CA 1
ATOM 588 C C . 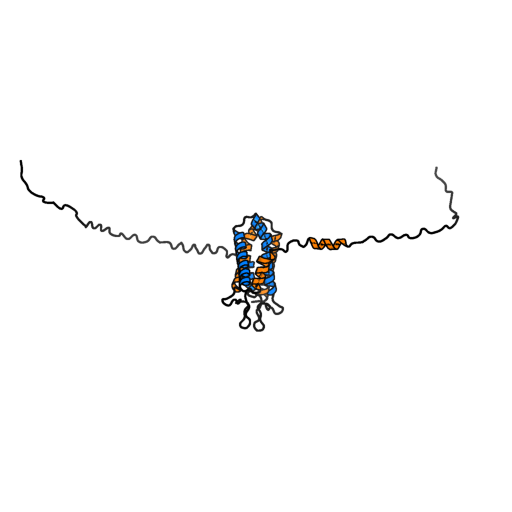PRO A 1 75 ? -10.289 -10.625 -4.172 1 94.94 75 PRO A C 1
ATOM 590 O O . PRO A 1 75 ? -10.648 -11.398 -3.277 1 94.94 75 PRO A O 1
ATOM 593 N N . CYS A 1 76 ? -9.141 -10.57 -4.652 1 95.62 76 CYS A N 1
ATOM 594 C CA . CYS A 1 76 ? -8.07 -11.406 -4.109 1 95.62 76 CYS A CA 1
ATOM 595 C C . CYS A 1 76 ? -7.551 -10.836 -2.797 1 95.62 76 CYS A C 1
ATOM 597 O O . CYS A 1 76 ? -8.07 -9.836 -2.295 1 95.62 76 CYS A O 1
ATOM 599 N N . SER A 1 77 ? -6.539 -11.523 -2.258 1 93.69 77 SER A N 1
ATOM 600 C CA . SER A 1 77 ? -6.039 -11.172 -0.931 1 93.69 77 SER A CA 1
ATOM 601 C C . SER A 1 77 ? -5.512 -9.742 -0.899 1 93.69 77 SER A C 1
ATOM 603 O O . SER A 1 77 ? -5.609 -9.062 0.126 1 93.69 77 SER A O 1
ATOM 605 N N . VAL A 1 78 ? -4.992 -9.273 -1.96 1 96.12 78 VAL A N 1
ATOM 606 C CA . VAL A 1 78 ? -4.473 -7.914 -2.031 1 96.12 78 VAL A CA 1
ATOM 607 C C . VAL A 1 78 ? -5.613 -6.918 -1.843 1 96.12 78 VAL A C 1
ATOM 609 O O . VAL A 1 78 ? -5.48 -5.945 -1.099 1 96.12 78 VAL A O 1
ATOM 612 N N . TRP A 1 79 ? -6.703 -7.223 -2.492 1 97.12 79 TRP A N 1
ATOM 613 C CA . TRP A 1 79 ? -7.887 -6.383 -2.34 1 97.12 79 TRP A CA 1
ATOM 614 C C . TRP A 1 79 ? -8.43 -6.457 -0.915 1 97.12 79 TRP A C 1
ATOM 616 O O . TRP A 1 79 ? -8.891 -5.453 -0.367 1 97.12 79 TRP A O 1
ATOM 626 N N . GLN A 1 80 ? -8.32 -7.609 -0.329 1 95.19 80 GLN A N 1
ATOM 627 C CA . GLN A 1 80 ? -8.805 -7.785 1.035 1 95.19 80 GLN A CA 1
ATOM 628 C C . GLN A 1 80 ? -7.969 -6.98 2.025 1 95.19 80 GLN A C 1
ATOM 630 O O . GLN A 1 80 ? -8.516 -6.324 2.916 1 95.19 80 GLN A O 1
ATOM 635 N N . VAL A 1 81 ? -6.68 -7.008 1.841 1 96 81 VAL A N 1
ATOM 636 C CA . VAL A 1 81 ? -5.785 -6.242 2.701 1 96 81 VAL A CA 1
ATOM 637 C C . VAL A 1 81 ? -6.059 -4.75 2.539 1 96 81 VAL A C 1
ATOM 639 O O . VAL A 1 81 ? -6.16 -4.02 3.527 1 96 81 VAL A O 1
ATOM 642 N N . ALA A 1 82 ? -6.238 -4.387 1.291 1 97.44 82 ALA A N 1
ATOM 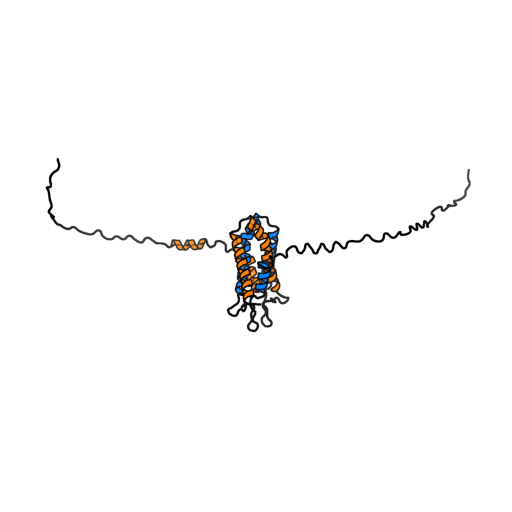643 C CA . ALA A 1 82 ? -6.527 -2.979 1.027 1 97.44 82 ALA A CA 1
ATOM 644 C C . ALA A 1 82 ? -7.824 -2.547 1.708 1 97.44 82 ALA A C 1
ATOM 646 O O . ALA A 1 82 ? -7.867 -1.516 2.383 1 97.44 82 ALA A O 1
ATOM 647 N N . HIS A 1 83 ? -8.844 -3.336 1.53 1 97.56 83 HIS A N 1
ATOM 648 C CA . HIS A 1 83 ? -10.141 -2.977 2.098 1 97.56 83 HIS A CA 1
ATOM 649 C C . HIS A 1 83 ? -10.078 -2.922 3.619 1 97.56 83 HIS A C 1
ATOM 651 O O . HIS A 1 83 ? -10.625 -2.006 4.234 1 97.56 83 HIS A O 1
ATOM 657 N N . GLU A 1 84 ? -9.391 -3.848 4.188 1 96.38 84 GLU A N 1
ATOM 658 C CA . GLU A 1 84 ? -9.297 -3.93 5.641 1 96.38 84 GLU A CA 1
ATOM 659 C C . GLU A 1 84 ? -8.578 -2.711 6.215 1 96.38 84 GLU A C 1
ATOM 661 O O . GLU A 1 84 ? -9.039 -2.111 7.184 1 96.38 84 GLU A O 1
ATOM 666 N N . HIS A 1 85 ? -7.57 -2.277 5.57 1 96 85 HIS A N 1
ATOM 667 C CA . HIS A 1 85 ? -6.73 -1.242 6.164 1 96 85 HIS A CA 1
ATOM 668 C C . HIS A 1 85 ? -7.148 0.146 5.691 1 96 85 HIS A C 1
ATOM 670 O O . HIS A 1 85 ? -7.059 1.116 6.449 1 96 85 HIS A O 1
ATOM 676 N N . LEU A 1 86 ? -7.637 0.228 4.512 1 96.5 86 LEU A N 1
ATOM 677 C CA . LEU A 1 86 ? -7.902 1.554 3.961 1 96.5 86 LEU A CA 1
ATOM 678 C C . LEU A 1 86 ? -9.359 1.947 4.168 1 96.5 86 LEU A C 1
ATOM 680 O O . LEU A 1 86 ? -9.695 3.133 4.148 1 96.5 86 LEU A O 1
ATOM 684 N N . VAL A 1 87 ? -10.195 0.976 4.328 1 96.62 87 VAL A N 1
ATOM 685 C CA . VAL A 1 87 ? -11.625 1.289 4.363 1 96.62 87 VAL A CA 1
ATOM 686 C C . VAL A 1 87 ? -12.219 0.841 5.699 1 96.62 87 VAL A C 1
ATOM 688 O O . VAL A 1 87 ? -12.75 1.656 6.453 1 96.62 87 VAL A O 1
ATOM 691 N N . ALA A 1 88 ? -12.023 -0.473 6.059 1 92.5 88 ALA A N 1
ATOM 692 C CA . ALA A 1 88 ? -12.695 -1.064 7.211 1 92.5 88 ALA A CA 1
ATOM 693 C C . ALA A 1 88 ? -12.016 -0.651 8.516 1 92.5 88 ALA A C 1
ATOM 695 O O . ALA A 1 88 ? -12.68 -0.46 9.539 1 92.5 88 ALA A O 1
ATOM 696 N N . GLY A 1 89 ? -10.594 -0.744 8.555 1 70.94 89 GLY A N 1
ATOM 697 C CA . GLY A 1 89 ? -9.844 -0.491 9.773 1 70.94 89 GLY A CA 1
ATOM 698 C C . GLY A 1 89 ? -10.086 0.896 10.344 1 70.94 89 GLY A C 1
ATOM 699 O O . GLY A 1 89 ? -9.648 1.2 11.453 1 70.94 89 GLY A O 1
ATOM 700 N N . GLY A 1 90 ? -10.461 1.882 9.57 1 55 90 GLY A N 1
ATOM 701 C CA . GLY A 1 90 ? -10.781 3.148 10.211 1 55 90 GLY A CA 1
ATOM 702 C C . GLY A 1 90 ? -11.891 3.033 11.242 1 55 90 GLY A C 1
ATOM 703 O O . GLY A 1 90 ? -12.195 3.998 11.945 1 55 90 GLY A O 1
ATOM 704 N N . LEU A 1 91 ? -12.711 2.125 10.914 1 46.41 91 LEU A N 1
ATOM 705 C CA . LEU A 1 91 ? -13.766 2.004 11.922 1 46.41 91 LEU A CA 1
ATOM 706 C C . LEU A 1 91 ? -13.203 1.444 13.227 1 46.41 91 LEU A C 1
ATOM 708 O O . LEU A 1 91 ? -12.781 0.289 13.281 1 46.41 91 LEU A O 1
ATOM 712 N N . ALA A 1 92 ? -12.391 2.182 13.672 1 43.22 92 ALA A N 1
ATOM 713 C CA . ALA A 1 92 ? -11.875 1.847 15 1 43.2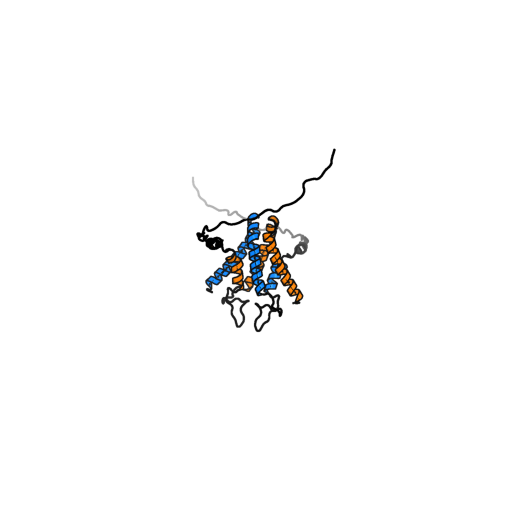2 92 ALA A CA 1
ATOM 714 C C . ALA A 1 92 ? -12.875 1.003 15.781 1 43.22 92 ALA A C 1
ATOM 716 O O . ALA A 1 92 ? -14.086 1.245 15.711 1 43.22 92 ALA A O 1
ATOM 717 N N . PRO A 1 93 ? -12.641 -0.164 16.078 1 38.38 93 PRO A N 1
ATOM 718 C CA . PRO A 1 93 ? -13.531 -0.684 17.125 1 38.38 93 PRO A CA 1
ATOM 719 C C . PRO A 1 93 ? -13.922 0.379 18.156 1 38.38 93 PRO A C 1
ATOM 721 O O . PRO A 1 93 ? -13.047 1.066 18.703 1 38.38 93 PRO A O 1
ATOM 724 N N . GLN A 1 94 ? -14.82 1.229 18.047 1 35.25 94 GLN A N 1
ATOM 725 C CA . GLN A 1 94 ? -15.312 1.991 19.188 1 35.25 94 GLN A CA 1
ATOM 726 C C . GLN A 1 94 ? -15.109 1.227 20.484 1 35.25 94 GLN A C 1
ATOM 728 O O . GLN A 1 94 ? -14.898 0.011 20.469 1 35.25 94 GLN A O 1
ATOM 733 N N . GLN A 1 95 ? -15.547 1.979 21.719 1 34.5 95 GLN A N 1
ATOM 734 C CA . GLN A 1 95 ? -15.516 1.895 23.172 1 34.5 95 GLN A CA 1
ATOM 735 C C . GLN A 1 95 ? -16.172 0.609 23.672 1 34.5 95 GLN A C 1
ATOM 737 O O . GLN A 1 95 ? -17.266 0.643 24.234 1 34.5 95 GLN A O 1
ATOM 742 N N . THR A 1 96 ? -16.453 -0.334 22.828 1 33.66 96 THR A N 1
ATOM 743 C CA . THR A 1 96 ? -17.016 -1.306 23.75 1 33.66 96 THR A CA 1
ATOM 744 C C . THR A 1 96 ? -15.984 -1.705 24.797 1 33.66 96 THR A C 1
ATOM 746 O O . THR A 1 96 ? -16.141 -2.719 25.484 1 33.66 96 THR A O 1
ATOM 749 N N . ALA A 1 97 ? -14.859 -1.102 24.656 1 34.09 97 ALA A N 1
ATOM 750 C CA . ALA A 1 97 ? -13.922 -1.479 25.703 1 34.09 97 ALA A CA 1
ATOM 751 C C . ALA A 1 97 ? -14.383 -0.957 27.062 1 34.09 97 ALA A C 1
ATOM 753 O O . ALA A 1 97 ? -13.656 -1.05 28.062 1 34.09 97 ALA A O 1
ATOM 754 N N . ALA A 1 98 ? -15.32 0.039 26.984 1 34.12 98 ALA A N 1
ATOM 755 C CA . ALA A 1 98 ? -15.555 0.553 28.328 1 34.12 98 ALA A CA 1
ATOM 756 C C . ALA A 1 98 ? -16.062 -0.547 29.25 1 34.12 98 ALA A C 1
ATOM 758 O O . ALA A 1 98 ? -15.922 -0.449 30.469 1 34.12 98 ALA A O 1
ATOM 759 N N . SER A 1 99 ? -17.078 -1.293 28.688 1 35.03 99 SER A N 1
ATOM 760 C CA . SER A 1 99 ? -17.969 -1.878 29.688 1 35.03 99 SER A CA 1
ATOM 761 C C . SER A 1 99 ? -17.328 -3.096 30.359 1 35.03 99 SER A C 1
ATOM 763 O O . SER A 1 99 ? -17.938 -3.75 31.188 1 35.03 99 SER A O 1
ATOM 765 N N . GLN A 1 100 ? -16.453 -3.678 29.484 1 32.16 100 GLN A N 1
ATOM 766 C CA . GLN A 1 100 ? -16.219 -4.977 30.094 1 32.16 100 GLN A CA 1
ATOM 767 C C . GLN A 1 100 ? -15.312 -4.852 31.312 1 32.16 100 GLN A C 1
ATOM 769 O O . GLN A 1 100 ? -15.047 -5.836 32 1 32.16 100 GLN A O 1
ATOM 774 N N . ASP A 1 101 ? -14.594 -3.699 31.266 1 34.59 101 ASP A N 1
ATOM 775 C CA . ASP A 1 101 ? -13.68 -3.727 32.406 1 34.59 101 ASP A CA 1
ATOM 776 C C . ASP A 1 101 ? -14.422 -3.52 33.719 1 34.59 101 ASP A C 1
ATOM 778 O O . ASP A 1 101 ? -13.82 -3.551 34.781 1 34.59 101 ASP A O 1
ATOM 782 N N . HIS A 1 102 ? -15.672 -2.939 33.469 1 35.84 102 HIS A N 1
ATOM 783 C CA . HIS A 1 102 ? -16.234 -2.617 34.781 1 35.84 102 HIS A CA 1
ATOM 784 C C . HIS A 1 102 ? -16.516 -3.881 35.562 1 35.84 102 HIS A C 1
ATOM 786 O O . HIS A 1 102 ? -16.969 -3.805 36.719 1 35.84 102 HIS A O 1
ATOM 792 N N . ARG A 1 103 ? -16.906 -4.914 34.781 1 34.78 103 ARG A N 1
ATOM 793 C CA . ARG A 1 103 ? -17.484 -5.961 35.625 1 34.78 103 ARG A CA 1
ATOM 794 C C . ARG A 1 103 ? -16.453 -6.547 36.562 1 34.78 103 ARG A C 1
ATOM 796 O O . ARG A 1 103 ? -16.781 -7.367 37.438 1 34.78 103 ARG A O 1
ATOM 803 N N . ARG A 1 104 ? -15.227 -6.488 36 1 32.84 104 ARG A N 1
ATOM 804 C CA . ARG A 1 104 ? -14.398 -7.375 36.781 1 32.84 104 ARG A CA 1
ATOM 805 C C . ARG A 1 104 ? -14.141 -6.777 38.188 1 32.84 104 ARG A C 1
ATOM 807 O O . ARG A 1 104 ? -13.445 -7.375 39 1 32.84 104 ARG A O 1
ATOM 814 N N . GLU A 1 105 ? -14.281 -5.43 38.125 1 35 105 GLU A N 1
ATOM 815 C CA . GLU A 1 105 ? -13.766 -4.926 39.375 1 35 105 GLU A CA 1
ATOM 816 C C . GLU A 1 105 ? -14.688 -5.289 40.531 1 35 105 GLU A C 1
ATOM 818 O O . GLU A 1 105 ? -14.438 -4.902 41.688 1 35 105 GLU A O 1
ATOM 823 N N . SER A 1 106 ? -15.938 -5.48 40.125 1 36.06 106 SER A N 1
ATOM 824 C CA . SER A 1 106 ? -16.828 -5.422 41.281 1 36.06 106 SER A CA 1
ATOM 825 C C . SER A 1 106 ? -16.531 -6.562 42.25 1 36.06 106 SER A C 1
ATOM 827 O O . SER A 1 106 ? -17.266 -6.754 43.219 1 36.06 106 SER A O 1
ATOM 829 N N . ARG A 1 107 ? -16.141 -7.695 41.688 1 33.56 107 ARG A N 1
ATOM 830 C CA . ARG A 1 107 ? -16.203 -8.781 42.688 1 33.56 107 ARG A CA 1
ATOM 831 C C . ARG A 1 107 ? -15.258 -8.523 43.844 1 33.56 107 ARG A C 1
ATOM 833 O O . ARG A 1 107 ? -14.18 -9.117 43.906 1 33.56 107 ARG A O 1
ATOM 840 N N . ARG A 1 108 ? -14.773 -7.238 44.031 1 28.45 108 ARG A N 1
ATOM 841 C CA . ARG A 1 108 ? -13.891 -7.121 45.188 1 28.45 108 ARG A CA 1
ATOM 842 C C . ARG A 1 108 ? -14.477 -7.848 46.375 1 28.45 108 ARG A C 1
ATOM 844 O O . ARG A 1 108 ? -15.688 -8.031 46.469 1 28.45 108 ARG A O 1
ATOM 851 N N . ARG A 1 109 ? -13.539 -8 47.469 1 29.97 109 ARG A N 1
ATOM 852 C CA . ARG A 1 109 ? -13.234 -8.727 48.719 1 29.97 109 ARG A CA 1
ATOM 853 C C . ARG A 1 109 ? -14.297 -8.469 49.781 1 29.97 109 ARG A C 1
ATOM 855 O O . ARG A 1 109 ? -14.531 -7.324 50.156 1 29.97 109 ARG A O 1
ATOM 862 N N . LEU A 1 110 ? -15.43 -9.086 49.625 1 30.33 110 LEU A N 1
ATOM 863 C CA . LEU A 1 110 ? -16.203 -9.07 50.875 1 30.33 110 LEU A CA 1
ATOM 864 C C . LEU A 1 110 ? -15.305 -9.242 52.094 1 30.33 110 LEU A C 1
ATOM 866 O O . LEU A 1 110 ? -14.422 -10.102 52.094 1 30.33 110 LEU A O 1
ATOM 870 N N . PRO A 1 111 ? -14.977 -8.219 52.875 1 32.34 111 PRO A N 1
ATOM 871 C CA . PRO A 1 111 ? -14.156 -8.227 54.094 1 32.34 111 PRO A CA 1
ATOM 872 C C . PRO A 1 111 ? -14.555 -9.336 55.094 1 32.34 111 PRO A C 1
ATOM 874 O O . PRO A 1 111 ? -15.641 -9.281 55.656 1 32.34 111 PRO A O 1
ATOM 877 N N . GLY A 1 112 ? -14.57 -10.562 54.688 1 26.69 112 GLY A N 1
ATOM 878 C CA . GLY A 1 112 ? -15.094 -11.516 55.656 1 26.69 112 GLY A CA 1
ATOM 879 C C . GLY A 1 112 ? -14.5 -11.352 57.031 1 26.69 112 GLY A C 1
ATOM 880 O O . GLY A 1 112 ? -14.961 -10.516 57.812 1 26.69 112 GLY A O 1
ATOM 881 N N . GLN A 1 113 ? -13.844 -12.586 57.656 1 27.33 113 GLN A N 1
ATOM 882 C CA . GLN A 1 113 ? -13.93 -13.359 58.906 1 27.33 113 GLN A CA 1
ATOM 883 C C . GLN A 1 113 ? -12.891 -12.891 59.906 1 27.33 113 GLN A C 1
ATOM 885 O O . GLN A 1 113 ? -11.688 -13.039 59.688 1 27.33 113 GLN A O 1
ATOM 890 N N . THR A 1 114 ? -12.969 -11.828 60.562 1 29.22 114 THR A N 1
ATOM 891 C CA . THR A 1 114 ? -12.109 -11.328 61.656 1 29.22 114 THR A CA 1
ATOM 892 C C . THR A 1 114 ? -11.867 -12.414 62.688 1 29.22 114 THR A C 1
ATOM 894 O O . THR A 1 114 ? -12.727 -12.672 63.531 1 29.22 114 THR A O 1
ATOM 897 N N . ARG A 1 115 ? -11.508 -13.766 62.375 1 26.23 115 ARG A N 1
ATOM 898 C CA . ARG A 1 115 ? -11.391 -14.633 63.562 1 26.23 115 ARG A CA 1
ATOM 899 C C . ARG A 1 115 ? -10.297 -14.148 64.5 1 26.23 115 ARG A C 1
ATOM 901 O O . ARG A 1 115 ? -9.281 -13.594 64.062 1 26.23 115 ARG A O 1
ATOM 908 N N . ALA A 1 116 ? -10.539 -14.102 65.938 1 28.55 116 ALA A N 1
ATOM 909 C CA . ALA A 1 116 ? -10.031 -13.734 67.25 1 28.55 116 ALA A CA 1
ATOM 910 C C . ALA A 1 116 ? -8.734 -14.477 67.562 1 28.55 116 ALA A C 1
ATOM 912 O O . ALA A 1 116 ? -8.758 -15.68 67.812 1 28.55 116 ALA A O 1
ATOM 913 N N . ALA A 1 117 ? -7.664 -14.484 66.75 1 26.66 117 ALA A N 1
ATOM 914 C CA . ALA A 1 117 ? -6.508 -15.32 67.062 1 26.66 117 ALA A CA 1
ATOM 915 C C . ALA A 1 117 ? -5.938 -14.953 68.438 1 26.66 117 ALA A C 1
ATOM 917 O O . ALA A 1 117 ? -5.832 -13.773 68.75 1 26.66 117 ALA A O 1
ATOM 918 N N . SER A 1 118 ? -5.828 -15.898 69.438 1 25.8 118 SER A N 1
ATOM 919 C CA . SER A 1 118 ? -5.379 -16.031 70.812 1 25.8 118 SER A CA 1
ATOM 920 C C . SER A 1 118 ? -3.898 -15.695 70.938 1 25.8 118 SER A C 1
ATOM 922 O O . SER A 1 118 ? -3.076 -16.141 70.125 1 25.8 118 SER A O 1
ATOM 924 N N . ALA A 1 119 ? -3.475 -14.594 71.5 1 25.95 119 ALA A N 1
ATOM 925 C CA . ALA A 1 119 ? -2.242 -13.883 71.875 1 25.95 119 ALA A CA 1
ATOM 926 C C . ALA A 1 119 ? -1.341 -14.75 72.75 1 25.95 119 ALA A C 1
ATOM 928 O O . ALA A 1 119 ? -1.587 -14.898 73.938 1 25.95 119 ALA A O 1
ATOM 929 N N . SER A 1 120 ? -1.004 -16.031 72.562 1 24.22 120 SER A N 1
ATOM 930 C CA . SER A 1 120 ? -0.291 -16.688 73.625 1 24.22 120 SER A CA 1
ATOM 931 C C . SER A 1 120 ? 1.126 -16.156 73.75 1 24.22 120 SER A C 1
ATOM 933 O O . SER A 1 120 ? 1.938 -16.266 72.812 1 24.22 120 SER A O 1
ATOM 935 N N . GLU A 1 121 ? 1.398 -14.992 74.438 1 27.25 121 GLU A N 1
ATOM 936 C CA . GLU A 1 121 ? 2.672 -14.336 74.75 1 27.25 121 GLU A CA 1
ATOM 937 C C . GLU A 1 121 ? 3.602 -15.258 75.5 1 27.25 121 GLU A C 1
ATOM 939 O O . GLU A 1 121 ? 3.422 -15.453 76.688 1 27.25 121 GLU A O 1
ATOM 944 N N . THR A 1 122 ? 3.975 -16.469 75.25 1 27.05 122 THR A N 1
ATOM 945 C CA . THR A 1 122 ? 4.789 -17.203 76.188 1 27.05 122 THR A CA 1
ATOM 946 C C . THR A 1 122 ? 6.188 -16.594 76.25 1 27.05 122 THR A C 1
ATOM 948 O O . THR A 1 122 ? 6.875 -16.453 75.25 1 27.05 122 THR A O 1
ATOM 951 N N . THR A 1 123 ? 6.594 -15.867 77.375 1 29.16 123 THR A N 1
ATOM 952 C CA . THR A 1 123 ? 7.719 -15.117 77.938 1 29.16 123 THR A CA 1
ATOM 953 C C . THR A 1 123 ? 8.914 -16.047 78.125 1 29.16 123 THR A C 1
ATOM 955 O O . THR A 1 123 ? 9.656 -15.875 79.125 1 29.16 123 THR A O 1
ATOM 958 N N . GLY A 1 124 ? 9.359 -17.094 77.5 1 22.3 124 GLY A N 1
ATOM 959 C CA . GLY A 1 124 ? 10.25 -18.062 78.125 1 22.3 124 GLY A CA 1
ATOM 960 C C . GLY A 1 124 ? 11.633 -17.5 78.438 1 22.3 124 GLY A C 1
ATOM 961 O O . GLY A 1 124 ? 12.227 -17.766 79.438 1 22.3 124 GLY A O 1
ATOM 962 N N . ARG A 1 125 ? 12.516 -17.062 77.625 1 25.64 125 ARG A N 1
ATOM 963 C CA . ARG A 1 125 ? 13.828 -17.703 77.562 1 25.64 125 ARG A CA 1
ATOM 964 C C . ARG A 1 125 ? 14.734 -17.109 78.688 1 25.64 125 ARG A C 1
ATOM 966 O O . ARG A 1 125 ? 15.164 -17.812 79.562 1 25.64 125 ARG A O 1
ATOM 973 N N . HIS A 1 126 ? 16.078 -16.688 78.312 1 28.66 126 HIS A N 1
ATOM 974 C CA . HIS A 1 126 ? 17.453 -17.141 78.5 1 28.66 126 HIS A CA 1
ATOM 975 C C . HIS A 1 126 ? 18.203 -16.266 79.5 1 28.66 126 HIS A C 1
ATOM 977 O O . HIS A 1 126 ? 18.422 -15.07 79.25 1 28.66 126 HIS A O 1
ATOM 983 N N . ALA A 1 127 ? 18.016 -16.406 80.812 1 28.83 127 ALA A N 1
ATOM 984 C CA . ALA A 1 127 ? 18.719 -15.664 81.875 1 28.83 127 ALA A CA 1
ATOM 985 C C . ALA A 1 127 ? 20.219 -15.758 81.688 1 28.83 127 ALA A C 1
ATOM 987 O O . ALA A 1 127 ? 20.75 -16.812 81.312 1 28.83 127 ALA A O 1
ATOM 988 N N . LEU A 1 128 ? 20.922 -14.633 81.75 1 24.53 128 LEU A N 1
ATOM 989 C CA . LEU A 1 128 ? 22.219 -14.008 81.5 1 24.53 128 LEU A CA 1
ATOM 990 C C . LEU A 1 128 ? 23.312 -14.625 82.375 1 24.53 128 LEU A C 1
ATOM 992 O O . LEU A 1 128 ? 24.344 -15.07 81.812 1 24.53 128 LEU A O 1
ATOM 996 N N . VAL A 1 129 ? 23.984 -13.875 83.312 1 27.38 129 VAL A N 1
ATOM 997 C CA . VAL A 1 129 ? 25.25 -13.148 83.25 1 27.38 129 VAL A CA 1
ATOM 998 C C . VAL A 1 129 ? 26.266 -13.781 84.188 1 27.38 129 VAL A C 1
ATOM 1000 O O . VAL A 1 129 ? 27.438 -13.93 83.875 1 27.38 129 VAL A O 1
ATOM 1003 N N . ASN A 1 130 ? 26.219 -14.016 85.5 1 26.92 130 ASN A N 1
ATOM 1004 C CA . ASN A 1 130 ? 27.172 -13.359 86.438 1 26.92 130 ASN A CA 1
ATOM 1005 C C . ASN A 1 130 ? 28.391 -14.25 86.688 1 26.92 130 ASN A C 1
ATOM 1007 O O . ASN A 1 130 ? 28.281 -15.25 87.438 1 26.92 130 ASN A O 1
ATOM 1011 N N . PRO A 1 131 ? 29.391 -14.523 85.812 1 29.09 131 PRO A N 1
ATOM 1012 C CA . PRO A 1 131 ? 30.422 -15.484 86.25 1 29.09 131 PRO A CA 1
ATOM 1013 C C . PRO A 1 131 ? 31.391 -14.898 87.25 1 29.09 131 PRO A C 1
ATOM 1015 O O . PRO A 1 131 ? 31.859 -13.766 87.125 1 29.09 131 PRO A O 1
ATOM 1018 N N . ARG A 1 132 ? 31.359 -15.133 88.625 1 29.41 132 ARG A N 1
ATOM 1019 C CA . ARG A 1 132 ? 32.062 -14.742 89.875 1 29.41 132 ARG A CA 1
ATOM 1020 C C . ARG A 1 132 ? 33.531 -15.219 89.812 1 29.41 132 ARG A C 1
ATOM 1022 O O . ARG A 1 132 ? 33.781 -16.422 89.75 1 29.41 132 ARG A O 1
ATOM 1029 N N . ARG A 1 133 ? 34.469 -14.383 89.375 1 28.52 133 ARG A N 1
ATOM 1030 C CA . ARG A 1 133 ? 35.875 -14.773 89.25 1 28.52 133 ARG A CA 1
ATOM 1031 C C . ARG A 1 133 ? 36.562 -14.859 90.625 1 28.52 133 ARG A C 1
ATOM 1033 O O . ARG A 1 133 ? 36.531 -13.891 91.375 1 28.52 133 ARG A O 1
ATOM 1040 N N . PRO A 1 134 ? 37.125 -15.852 91.25 1 29.89 134 PRO A N 1
ATOM 1041 C CA . PRO A 1 134 ? 37.656 -16.141 92.562 1 29.89 134 PRO A CA 1
ATOM 1042 C C . PRO A 1 134 ? 39.062 -15.578 92.75 1 29.89 134 PRO A C 1
ATOM 1044 O O . PRO A 1 134 ? 39.656 -15.773 93.812 1 29.89 134 PRO A O 1
ATOM 1047 N N . ALA A 1 135 ? 39.438 -14.352 92.312 1 27.34 135 ALA A N 1
ATOM 1048 C CA . ALA A 1 135 ? 40.906 -14.414 92.312 1 27.34 135 ALA A CA 1
ATOM 1049 C C . ALA A 1 135 ? 41.469 -14.43 93.688 1 27.34 135 ALA A C 1
ATOM 1051 O O . ALA A 1 135 ? 40.781 -13.992 94.625 1 27.34 135 ALA A O 1
ATOM 1052 N N . ILE A 1 136 ? 42.844 -14.422 93.938 1 26.83 136 ILE A N 1
ATOM 1053 C CA . ILE A 1 136 ? 43.969 -14.953 94.688 1 26.83 136 ILE A CA 1
ATOM 1054 C C . ILE A 1 136 ? 44.25 -14.023 95.875 1 26.83 136 ILE A C 1
ATOM 1056 O O . ILE A 1 136 ? 43.906 -12.844 95.812 1 26.83 136 ILE A O 1
ATOM 1060 N N . GLY A 1 137 ? 45.375 -14.195 96.812 1 26.61 137 GLY A N 1
ATOM 1061 C CA . GLY A 1 137 ? 45.969 -14.445 98.062 1 26.61 137 GLY A CA 1
ATOM 1062 C C . GLY A 1 137 ? 46.625 -13.211 98.688 1 26.61 137 GLY A C 1
ATOM 1063 O O . GLY A 1 137 ? 46.375 -12.875 99.875 1 26.61 137 GLY A O 1
ATOM 1064 N N . GLY A 1 138 ? 47.906 -12.758 98.375 1 27.19 138 GLY A N 1
ATOM 1065 C CA . GLY A 1 138 ? 49.031 -12.617 99.312 1 27.19 138 GLY A CA 1
ATOM 1066 C C . GLY A 1 138 ? 48.938 -11.359 100.125 1 27.19 138 GLY A C 1
ATOM 1067 O O . GLY A 1 138 ? 48.156 -10.461 99.875 1 27.19 138 GLY A O 1
ATOM 1068 N N . VAL A 1 139 ? 50.125 -10.938 101 1 30.59 139 VAL A N 1
ATOM 1069 C CA . VAL A 1 139 ? 50.719 -10.688 102.312 1 30.59 139 VAL A CA 1
ATOM 1070 C C . VAL A 1 139 ? 50.812 -9.188 102.562 1 30.59 139 VAL A C 1
ATOM 1072 O O . VAL A 1 139 ? 50.375 -8.688 103.625 1 30.59 139 VAL A O 1
ATOM 1075 N N . HIS A 1 140 ? 51.938 -8.344 102 1 28.36 140 HIS A N 1
ATOM 1076 C CA . HIS A 1 140 ? 52.969 -7.828 102.938 1 28.36 140 HIS A CA 1
ATOM 1077 C C . HIS A 1 140 ? 52.438 -6.707 103.812 1 28.36 140 HIS A C 1
ATOM 1079 O O . HIS A 1 140 ? 51.375 -6.148 103.5 1 28.36 140 HIS A O 1
ATOM 1085 N N . ALA A 1 141 ? 53.531 -5.434 103.938 1 26.94 141 ALA A N 1
ATOM 1086 C CA . ALA A 1 141 ? 53.875 -4.441 105 1 26.94 141 ALA A CA 1
ATOM 1087 C C . ALA A 1 141 ? 52.781 -3.391 105.125 1 26.94 141 ALA A C 1
ATOM 1089 O O . ALA A 1 141 ? 52.062 -3.1 104.125 1 26.94 141 ALA A O 1
ATOM 1090 N N . MET B 1 1 ? -17.109 -15.398 -2.822 1 66.5 1 MET B N 1
ATOM 1091 C CA . MET B 1 1 ? -17.688 -14.086 -2.539 1 66.5 1 MET B CA 1
ATOM 1092 C C . MET B 1 1 ? -18.594 -13.641 -3.682 1 66.5 1 MET B C 1
ATOM 1094 O O . MET B 1 1 ? -18.344 -13.961 -4.844 1 66.5 1 MET B O 1
ATOM 1098 N N . ASP B 1 2 ? -19.844 -13.203 -3.303 1 84 2 ASP B N 1
ATOM 1099 C CA . ASP B 1 2 ? -20.766 -12.625 -4.266 1 84 2 ASP B CA 1
ATOM 1100 C C . ASP B 1 2 ? -20.078 -11.562 -5.121 1 84 2 ASP B C 1
ATOM 1102 O O . ASP B 1 2 ? -19.266 -10.781 -4.617 1 84 2 ASP B O 1
ATOM 1106 N N . GLN B 1 3 ? -20.156 -11.688 -6.449 1 86.44 3 GLN B N 1
ATOM 1107 C CA . GLN B 1 3 ? -19.531 -10.789 -7.422 1 86.44 3 GLN B CA 1
ATOM 1108 C C . GLN B 1 3 ? -19.875 -9.328 -7.113 1 86.44 3 GLN B C 1
ATOM 1110 O O . GLN B 1 3 ? -19.016 -8.453 -7.25 1 86.44 3 GLN B O 1
ATOM 1115 N N . VAL B 1 4 ? -21.016 -9.109 -6.715 1 91.12 4 VAL B N 1
ATOM 1116 C CA . VAL B 1 4 ? -21.469 -7.75 -6.418 1 91.12 4 VAL B CA 1
ATOM 1117 C C . VAL B 1 4 ? -20.734 -7.219 -5.191 1 91.12 4 VAL B C 1
ATOM 1119 O O . VAL B 1 4 ? -20.25 -6.082 -5.188 1 91.12 4 VAL B O 1
ATOM 1122 N N . LEU B 1 5 ? -20.641 -8.117 -4.164 1 91.56 5 LEU B N 1
ATOM 1123 C CA . LEU B 1 5 ? -19.938 -7.699 -2.953 1 91.56 5 LEU B CA 1
ATOM 1124 C C . LEU B 1 5 ? -18.469 -7.43 -3.24 1 91.56 5 LEU B C 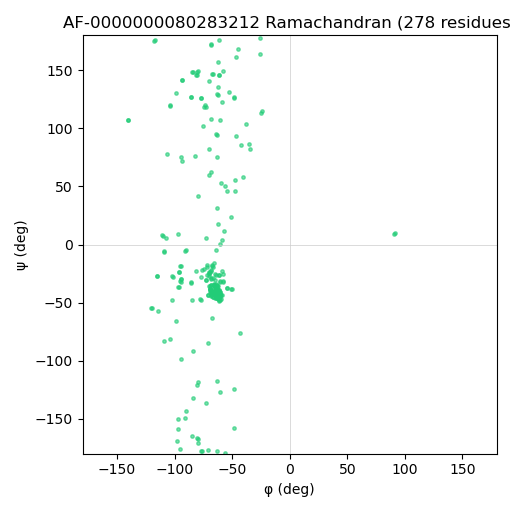1
ATOM 1126 O O . LEU B 1 5 ? -17.891 -6.477 -2.711 1 91.56 5 LEU B O 1
ATOM 1130 N N . GLY B 1 6 ? -17.891 -8.219 -4.113 1 94.06 6 GLY B N 1
ATOM 1131 C CA . GLY B 1 6 ? -16.5 -7.988 -4.512 1 94.06 6 GLY B CA 1
ATOM 1132 C C . GLY B 1 6 ? -16.297 -6.664 -5.223 1 94.06 6 GLY B C 1
ATOM 1133 O O . GLY B 1 6 ? -15.32 -5.961 -4.969 1 94.06 6 GLY B O 1
ATOM 1134 N N . GLN B 1 7 ? -17.25 -6.352 -6.035 1 94.88 7 GLN B N 1
ATOM 1135 C CA . GLN B 1 7 ? -17.172 -5.086 -6.762 1 94.88 7 GLN B CA 1
ATOM 1136 C C . GLN B 1 7 ? -17.344 -3.898 -5.816 1 94.88 7 GLN B C 1
ATOM 1138 O O . GLN B 1 7 ? -16.672 -2.877 -5.973 1 94.88 7 GLN B O 1
ATOM 1143 N N . VAL B 1 8 ? -18.172 -3.979 -4.883 1 96.25 8 VAL B N 1
ATOM 1144 C CA . VAL B 1 8 ? -18.406 -2.912 -3.916 1 96.25 8 VAL B CA 1
ATOM 1145 C C . VAL B 1 8 ? -17.141 -2.678 -3.092 1 96.25 8 VAL B C 1
ATOM 1147 O O . VAL B 1 8 ? -16.75 -1.533 -2.867 1 96.25 8 VAL B O 1
ATOM 1150 N N . LEU B 1 9 ? -16.531 -3.781 -2.691 1 96.06 9 LEU B N 1
ATOM 1151 C CA . LEU B 1 9 ? -15.305 -3.703 -1.918 1 96.06 9 LEU B CA 1
ATOM 1152 C C . LEU B 1 9 ? -14.211 -3 -2.713 1 96.06 9 LEU B C 1
ATOM 1154 O O . LEU B 1 9 ? -13.547 -2.094 -2.199 1 96.06 9 LEU B O 1
ATOM 1158 N N . ARG B 1 10 ? -14.07 -3.324 -3.943 1 97.44 10 ARG B N 1
ATOM 1159 C CA . ARG B 1 10 ? -13.039 -2.723 -4.777 1 97.44 10 ARG B CA 1
ATOM 1160 C C . ARG B 1 10 ? -13.328 -1.249 -5.035 1 97.44 10 ARG B C 1
ATOM 1162 O O . ARG B 1 10 ? -12.43 -0.411 -4.977 1 97.44 10 ARG B O 1
ATOM 1169 N N . ASN B 1 11 ? -14.602 -0.96 -5.258 1 97.94 11 ASN B N 1
ATOM 1170 C CA . ASN B 1 11 ? -15 0.429 -5.469 1 97.94 11 ASN B CA 1
ATOM 1171 C C . ASN B 1 11 ? -14.703 1.284 -4.238 1 97.94 11 ASN B C 1
ATOM 1173 O O . ASN B 1 11 ? -14.273 2.434 -4.363 1 97.94 11 ASN B O 1
ATOM 1177 N N . ALA B 1 12 ? -14.977 0.682 -3.131 1 98.44 12 ALA B N 1
ATOM 1178 C CA . ALA B 1 12 ? -14.719 1.422 -1.898 1 98.44 12 ALA B CA 1
ATOM 1179 C C . ALA B 1 12 ? -13.234 1.744 -1.748 1 98.44 12 ALA B C 1
ATOM 1181 O O . ALA B 1 12 ? -12.875 2.838 -1.307 1 98.44 12 ALA B O 1
ATOM 1182 N N . VAL B 1 13 ? -12.406 0.911 -2.156 1 98.38 13 VAL B N 1
ATOM 1183 C CA . VAL B 1 13 ? -10.961 1.102 -2.043 1 98.38 13 VAL B CA 1
ATOM 1184 C C . VAL B 1 13 ? -10.508 2.189 -3.012 1 98.38 13 VAL B C 1
ATOM 1186 O O . VAL B 1 13 ? -9.758 3.094 -2.633 1 98.38 13 VAL B O 1
ATOM 1189 N N . TRP B 1 14 ? -11.016 2.148 -4.223 1 98.56 14 TRP B N 1
ATOM 1190 C CA . TRP B 1 14 ? -10.664 3.176 -5.199 1 98.56 14 TRP B CA 1
ATOM 1191 C C . TRP B 1 14 ? -11.141 4.551 -4.742 1 98.56 14 TRP B C 1
ATOM 1193 O O . TRP B 1 14 ? -10.406 5.535 -4.855 1 98.56 14 TRP B O 1
ATOM 1203 N N . GLU B 1 15 ? -12.266 4.613 -4.152 1 98.5 15 GLU B N 1
ATOM 1204 C CA . GLU B 1 15 ? -12.836 5.871 -3.68 1 98.5 15 GLU B CA 1
ATOM 1205 C C . GLU B 1 15 ? -12.031 6.434 -2.51 1 98.5 15 GLU B C 1
ATOM 1207 O O . GLU B 1 15 ? -11.828 7.648 -2.418 1 98.5 15 GLU B O 1
ATOM 1212 N N . ARG B 1 16 ? -11.641 5.539 -1.711 1 98.31 16 ARG B N 1
ATOM 1213 C CA . ARG B 1 16 ? -10.836 5.969 -0.572 1 98.31 16 ARG B CA 1
ATOM 1214 C C . ARG B 1 16 ? -9.508 6.566 -1.032 1 98.31 16 ARG B C 1
ATOM 1216 O O . ARG B 1 16 ? -9.062 7.586 -0.505 1 98.31 16 ARG B O 1
ATOM 1223 N N . LEU B 1 17 ? -8.891 5.926 -1.951 1 98.25 17 LEU B N 1
ATOM 1224 C CA . LEU B 1 17 ? -7.629 6.422 -2.486 1 98.25 17 LEU B CA 1
ATOM 1225 C C . LEU B 1 17 ? -7.82 7.77 -3.172 1 98.25 17 LEU B C 1
ATOM 1227 O O . LEU B 1 17 ? -7 8.672 -3.012 1 98.25 17 LEU B O 1
ATOM 1231 N N . ASP B 1 18 ? -8.898 7.938 -3.848 1 98.19 18 ASP B N 1
ATOM 1232 C CA . ASP B 1 18 ? -9.211 9.211 -4.488 1 98.19 18 ASP B CA 1
ATOM 1233 C C . ASP B 1 18 ? -9.43 10.305 -3.451 1 98.19 18 ASP B C 1
ATOM 1235 O O . ASP B 1 18 ? -8.945 11.43 -3.605 1 98.19 18 ASP B O 1
ATOM 1239 N N . MET B 1 19 ? -10.141 9.945 -2.455 1 98 19 MET B N 1
ATOM 1240 C CA . MET B 1 19 ? -10.438 10.914 -1.399 1 98 19 MET B CA 1
ATOM 1241 C C . MET B 1 19 ? -9.148 11.406 -0.737 1 98 19 MET B C 1
ATOM 1243 O O . MET B 1 19 ? -8.969 12.602 -0.541 1 98 19 MET B O 1
ATOM 1247 N N . LEU B 1 20 ? -8.297 10.508 -0.444 1 97.88 20 LEU B N 1
ATOM 1248 C CA . LEU B 1 20 ? -7.059 10.859 0.245 1 97.88 20 LEU B CA 1
ATOM 1249 C C . LEU B 1 20 ? -6.176 11.742 -0.634 1 97.88 20 LEU B C 1
ATOM 1251 O O . LEU B 1 20 ? -5.578 12.703 -0.151 1 97.88 20 LEU B O 1
ATOM 1255 N N . SER B 1 21 ? -6.129 11.414 -1.882 1 97.06 21 SER B N 1
ATOM 1256 C CA . SER B 1 21 ? -5.367 12.234 -2.816 1 97.06 21 SER B CA 1
ATOM 1257 C C . SER B 1 21 ? -5.957 13.641 -2.924 1 97.06 21 SER B C 1
ATOM 1259 O O . SER B 1 21 ? -5.223 14.625 -2.961 1 97.06 21 SER B O 1
ATOM 1261 N N . ASP B 1 22 ? -7.223 13.727 -2.908 1 97.69 22 ASP B N 1
ATOM 1262 C CA . ASP B 1 22 ? -7.91 15.016 -3.006 1 97.69 22 ASP B CA 1
ATOM 1263 C C . ASP B 1 22 ? -7.688 15.852 -1.747 1 97.69 22 ASP B C 1
ATOM 1265 O O . ASP B 1 22 ? -7.434 17.047 -1.833 1 97.69 22 ASP B O 1
ATOM 1269 N N . LEU B 1 23 ? -7.746 15.164 -0.62 1 97.5 23 LEU B N 1
ATOM 1270 C CA . LEU B 1 23 ? -7.555 15.875 0.64 1 97.5 23 LEU B CA 1
ATOM 1271 C C . LEU B 1 23 ? -6.156 16.469 0.72 1 97.5 23 LEU B C 1
ATOM 1273 O O . LEU B 1 23 ? -5.98 17.594 1.207 1 97.5 23 LEU B O 1
ATOM 1277 N N . ALA B 1 24 ? -5.254 15.797 0.214 1 97.38 24 ALA B N 1
ATOM 1278 C CA . ALA B 1 24 ? -3.871 16.266 0.27 1 97.38 24 ALA B CA 1
ATOM 1279 C C . ALA B 1 24 ? -3.715 17.594 -0.456 1 97.38 24 ALA B C 1
ATOM 1281 O O . ALA B 1 24 ? -2.859 18.406 -0.098 1 97.38 24 ALA B O 1
ATOM 1282 N N . THR B 1 25 ? -4.547 17.859 -1.397 1 95.56 25 THR B N 1
ATOM 1283 C CA . THR B 1 25 ? -4.414 19.031 -2.24 1 95.56 25 THR B CA 1
ATOM 1284 C C . THR B 1 25 ? -5.379 20.125 -1.799 1 95.56 25 THR B C 1
ATOM 1286 O O . THR B 1 25 ? -5.062 21.312 -1.877 1 95.56 25 THR B O 1
ATOM 1289 N N . ARG B 1 26 ? -6.492 19.719 -1.196 1 96.81 26 ARG B N 1
ATOM 1290 C CA . ARG B 1 26 ? -7.574 20.688 -1.079 1 96.81 26 ARG B CA 1
ATOM 1291 C C . ARG B 1 26 ? -7.855 21.031 0.383 1 96.81 26 ARG B C 1
ATOM 1293 O O . ARG B 1 26 ? -8.453 22.062 0.684 1 96.81 26 ARG B O 1
ATOM 1300 N N . ALA B 1 27 ? -7.555 20.125 1.229 1 97.62 27 ALA B N 1
ATOM 1301 C CA . ALA B 1 27 ? -7.934 20.328 2.625 1 97.62 27 ALA B CA 1
ATOM 1302 C C . ALA B 1 27 ? -7.145 21.484 3.236 1 97.62 27 ALA B C 1
ATOM 1304 O O . ALA B 1 27 ? -6.004 21.734 2.85 1 97.62 27 ALA B O 1
ATOM 1305 N N . ASP B 1 28 ? -7.754 22.203 4.133 1 97.44 28 ASP B N 1
ATOM 1306 C CA . ASP B 1 28 ? -7.047 23.25 4.875 1 97.44 28 ASP B CA 1
ATOM 1307 C C . ASP B 1 28 ? -6.016 22.641 5.824 1 97.44 28 ASP B C 1
ATOM 1309 O O . ASP B 1 28 ? -6.012 21.438 6.059 1 97.44 28 ASP B O 1
ATOM 1313 N N . ALA B 1 29 ? -5.188 23.484 6.426 1 97.44 29 ALA B N 1
ATOM 1314 C CA . ALA B 1 29 ? -4.043 23.031 7.207 1 97.44 29 ALA B CA 1
ATOM 1315 C C . ALA B 1 29 ? -4.492 22.203 8.414 1 97.44 29 ALA B C 1
ATOM 1317 O O . ALA B 1 29 ? -3.963 21.125 8.664 1 97.44 29 ALA B O 1
ATOM 1318 N N . GLN B 1 30 ? -5.461 22.688 9.133 1 97.06 30 GLN B N 1
ATOM 1319 C CA . GLN B 1 30 ? -5.906 22 10.336 1 97.06 30 GLN B CA 1
ATOM 1320 C C . GLN B 1 30 ? -6.5 20.625 9.992 1 97.06 30 GLN B C 1
ATOM 1322 O O . GLN B 1 30 ? -6.219 19.641 10.664 1 97.06 30 GLN B O 1
ATOM 1327 N N . SER B 1 31 ? -7.27 20.562 8.93 1 98.06 31 SER B N 1
ATOM 1328 C CA . SER B 1 31 ? -7.852 19.297 8.461 1 98.06 31 SER B CA 1
ATOM 1329 C C . SER B 1 31 ? -6.773 18.328 8 1 98.06 31 SER B C 1
ATOM 1331 O O . SER B 1 31 ? -6.855 17.125 8.273 1 98.06 31 SER B O 1
ATOM 1333 N N . LEU B 1 32 ? -5.816 18.922 7.398 1 97.94 32 LEU B N 1
ATOM 1334 C CA . LEU B 1 32 ? -4.75 18.078 6.871 1 97.94 32 LEU B CA 1
ATOM 1335 C C . LEU B 1 32 ? -3.926 17.469 8 1 97.94 32 LEU B C 1
ATOM 1337 O O . LEU B 1 32 ? -3.449 16.344 7.891 1 97.94 32 LEU B O 1
ATOM 1341 N N . VAL B 1 33 ? -3.727 18.203 9.062 1 98 33 VAL B N 1
ATOM 1342 C CA . VAL B 1 33 ? -3.023 17.672 10.219 1 98 33 VAL B CA 1
ATOM 1343 C C . VAL B 1 33 ? -3.797 16.484 10.797 1 98 33 VAL B C 1
ATOM 1345 O O . VAL B 1 33 ? -3.213 15.438 11.094 1 98 33 VAL B O 1
ATOM 1348 N N . SER B 1 34 ? -5.121 16.594 10.867 1 97.69 34 SER B N 1
ATOM 1349 C CA . SER B 1 34 ? -5.969 15.523 11.383 1 97.69 34 SER B CA 1
ATOM 1350 C C . SER B 1 34 ? -5.922 14.297 10.484 1 97.69 34 SER B C 1
ATOM 1352 O O . SER B 1 34 ? -5.812 13.164 10.969 1 97.69 34 SER B O 1
ATOM 1354 N N . VAL B 1 35 ? -5.973 14.578 9.234 1 97.06 35 VAL B N 1
ATOM 1355 C CA . VAL B 1 35 ? -5.926 13.5 8.25 1 97.06 35 VAL B CA 1
ATOM 1356 C C . VAL B 1 35 ? -4.578 12.789 8.328 1 97.06 35 VAL B C 1
ATOM 1358 O O . VAL B 1 35 ? -4.52 11.555 8.352 1 97.06 35 VAL B O 1
ATOM 1361 N N . ALA B 1 36 ? -3.539 13.547 8.391 1 97.94 36 ALA B N 1
ATOM 1362 C CA . ALA B 1 36 ? -2.201 12.961 8.422 1 97.94 36 ALA B CA 1
ATOM 1363 C C . ALA B 1 36 ? -2.021 12.07 9.641 1 97.94 36 ALA B C 1
ATOM 1365 O O . ALA B 1 36 ? -1.47 10.969 9.547 1 97.94 36 ALA B O 1
ATOM 1366 N N . ARG B 1 37 ? -2.51 12.477 10.75 1 97.5 37 ARG B N 1
ATOM 1367 C CA . ARG B 1 37 ? -2.336 11.75 12 1 97.5 37 ARG B CA 1
ATOM 1368 C C . ARG B 1 37 ? -3.1 10.43 11.977 1 97.5 37 ARG B C 1
ATOM 1370 O O . ARG B 1 37 ? -2.658 9.438 12.57 1 97.5 37 ARG B O 1
ATOM 1377 N N . SER B 1 38 ? -4.191 10.359 11.25 1 96.31 38 SER B N 1
ATOM 1378 C CA . SER B 1 38 ? -5.004 9.148 11.227 1 96.31 38 SER B CA 1
ATOM 1379 C C . SER B 1 38 ? -4.652 8.266 10.031 1 96.31 38 SER B C 1
ATOM 1381 O O . SER B 1 38 ? -4.562 7.043 10.156 1 96.31 38 SER B O 1
ATOM 1383 N N . GLU B 1 39 ? -4.363 8.969 8.961 1 97.31 39 GLU B N 1
ATOM 1384 C CA . GLU B 1 39 ? -4.344 8.195 7.723 1 97.31 39 GLU B CA 1
ATOM 1385 C C . GLU B 1 39 ? -2.934 7.719 7.387 1 97.31 39 GLU B C 1
ATOM 1387 O O . GLU B 1 39 ? -2.756 6.664 6.773 1 97.31 39 GLU B O 1
ATOM 1392 N N . LEU B 1 40 ? -1.886 8.461 7.777 1 97.75 40 LEU B N 1
ATOM 1393 C CA . LEU B 1 40 ? -0.531 8.008 7.48 1 97.75 40 LEU B CA 1
ATOM 1394 C C . LEU B 1 40 ? -0.245 6.668 8.148 1 97.75 40 LEU B C 1
ATOM 1396 O O . LEU B 1 40 ? 0.175 5.719 7.48 1 97.75 40 LEU B O 1
ATOM 1400 N N . PRO B 1 41 ? -0.61 6.484 9.406 1 96.62 41 PRO B N 1
ATOM 1401 C CA . PRO B 1 41 ? -0.397 5.172 10.023 1 96.62 41 PRO B CA 1
ATOM 1402 C C . PRO B 1 41 ? -1.251 4.078 9.391 1 96.62 41 PRO B C 1
ATOM 1404 O O . PRO B 1 41 ? -0.783 2.949 9.211 1 96.62 41 PRO B O 1
ATOM 1407 N N . ARG B 1 42 ? -2.402 4.371 8.992 1 96.62 42 ARG B N 1
ATOM 1408 C CA . ARG B 1 42 ? -3.293 3.395 8.375 1 96.62 42 ARG B CA 1
ATOM 1409 C C . ARG B 1 42 ? -2.748 2.93 7.027 1 96.62 42 ARG B C 1
ATOM 1411 O O . ARG B 1 42 ? -2.703 1.729 6.754 1 96.62 42 ARG B O 1
ATOM 1418 N N . LEU B 1 43 ? -2.311 3.896 6.254 1 97.44 43 LEU B N 1
ATOM 1419 C CA . LEU B 1 43 ? -1.732 3.584 4.953 1 97.44 43 LEU B CA 1
ATOM 1420 C C . LEU B 1 43 ? -0.451 2.771 5.109 1 97.44 43 LEU B C 1
ATOM 1422 O O . LEU B 1 43 ? -0.231 1.804 4.375 1 97.44 43 LEU B O 1
ATOM 1426 N N . THR B 1 44 ? 0.382 3.133 6.094 1 97.62 44 THR B N 1
ATOM 1427 C CA . THR B 1 44 ? 1.643 2.432 6.305 1 97.62 44 THR B CA 1
ATOM 1428 C C . THR B 1 44 ? 1.394 1.013 6.809 1 97.62 44 THR B C 1
ATOM 1430 O O . THR B 1 44 ? 2.092 0.076 6.418 1 97.62 44 THR B O 1
ATOM 1433 N N . GLU B 1 45 ? 0.367 0.854 7.598 1 97.12 45 GLU B N 1
ATOM 1434 C CA . GLU B 1 45 ? 0.048 -0.475 8.109 1 97.12 45 GLU B CA 1
ATOM 1435 C C . GLU B 1 45 ? -0.452 -1.391 6.996 1 97.12 45 GLU B C 1
ATOM 1437 O O . GLU B 1 45 ? -0.155 -2.588 6.992 1 97.12 45 GLU B O 1
ATOM 1442 N N . GLY B 1 46 ? -1.206 -0.828 6.125 1 97.06 46 GLY B N 1
ATOM 1443 C CA . GLY B 1 46 ? -1.615 -1.607 4.969 1 97.06 46 GLY B CA 1
ATOM 1444 C C . GLY B 1 46 ? -0.445 -2.111 4.145 1 97.06 46 GLY B C 1
ATOM 1445 O O . GLY B 1 46 ? -0.404 -3.283 3.766 1 97.06 46 GLY B O 1
ATOM 1446 N N . TRP B 1 47 ? 0.479 -1.286 3.939 1 97.94 47 TRP B N 1
ATOM 1447 C CA . TRP B 1 47 ? 1.681 -1.668 3.205 1 97.94 47 TRP B CA 1
ATOM 1448 C C . TRP B 1 47 ? 2.482 -2.709 3.979 1 97.94 47 TRP B C 1
ATOM 1450 O O . TRP B 1 47 ? 2.98 -3.676 3.396 1 97.94 47 TRP B O 1
ATOM 1460 N N . ARG B 1 48 ? 2.574 -2.531 5.301 1 98.12 48 ARG B N 1
ATOM 1461 C CA . ARG B 1 48 ? 3.311 -3.486 6.117 1 98.12 48 ARG B CA 1
ATOM 1462 C C . ARG B 1 48 ? 2.691 -4.879 6.027 1 98.12 48 ARG B C 1
ATOM 1464 O O . ARG B 1 48 ? 3.406 -5.875 5.891 1 98.12 48 ARG B O 1
ATOM 1471 N N . ALA B 1 49 ? 1.426 -4.891 6.082 1 97.44 49 ALA B N 1
ATOM 1472 C CA . ALA B 1 49 ? 0.726 -6.168 5.992 1 97.44 49 ALA B CA 1
ATOM 1473 C C . ALA B 1 49 ? 0.999 -6.852 4.656 1 97.44 49 ALA B C 1
ATOM 1475 O O . ALA B 1 49 ? 1.263 -8.055 4.609 1 97.44 49 ALA B O 1
ATOM 1476 N N . MET B 1 50 ? 0.954 -6.059 3.594 1 96.88 50 MET B N 1
ATOM 1477 C CA . MET B 1 50 ? 1.217 -6.598 2.262 1 96.88 50 MET B CA 1
ATOM 1478 C C . MET B 1 50 ? 2.65 -7.105 2.154 1 96.88 50 MET B C 1
ATOM 1480 O O . MET B 1 50 ? 2.883 -8.227 1.7 1 96.88 50 MET B O 1
ATOM 1484 N N . LEU B 1 51 ? 3.586 -6.344 2.629 1 97.94 51 LEU B N 1
ATOM 1485 C CA . LEU B 1 51 ? 5.004 -6.648 2.461 1 97.94 51 LEU B CA 1
ATOM 1486 C C . LEU B 1 51 ? 5.414 -7.824 3.342 1 97.94 51 LEU B C 1
ATOM 1488 O O . LEU B 1 51 ? 6.281 -8.617 2.963 1 97.94 51 LEU B O 1
ATOM 1492 N N . GLN B 1 52 ? 4.766 -7.973 4.465 1 97.69 52 GLN B N 1
ATOM 1493 C CA . GLN B 1 52 ? 5.051 -9.102 5.348 1 97.69 52 GLN B CA 1
ATOM 1494 C C . GLN B 1 52 ? 4.754 -10.43 4.656 1 97.69 52 GLN B C 1
ATOM 1496 O O . GLN B 1 52 ? 5.512 -11.391 4.801 1 97.69 52 GLN B O 1
ATOM 1501 N N . ALA B 1 53 ? 3.707 -10.422 3.922 1 96 53 ALA B N 1
ATOM 1502 C CA . ALA B 1 53 ? 3.342 -11.641 3.203 1 96 53 ALA B CA 1
ATOM 1503 C C . ALA B 1 53 ? 4.367 -11.969 2.121 1 96 53 ALA B C 1
ATOM 1505 O O . ALA B 1 53 ? 4.48 -13.117 1.693 1 96 53 ALA B O 1
ATOM 1506 N N . HIS B 1 54 ? 5.172 -11.008 1.719 1 96.75 54 HIS B N 1
ATOM 1507 C CA . HIS B 1 54 ? 6.098 -11.172 0.605 1 96.75 54 HIS B CA 1
ATOM 1508 C C . HIS B 1 54 ? 7.543 -11.195 1.089 1 96.75 54 HIS B C 1
ATOM 1510 O O . HIS B 1 54 ? 8.477 -11.141 0.281 1 96.75 54 HIS B O 1
ATOM 1516 N N . GLU B 1 55 ? 7.691 -11.234 2.408 1 97.38 55 GLU B N 1
ATOM 1517 C CA . GLU B 1 55 ? 9.039 -11.352 2.949 1 97.38 55 GLU B CA 1
ATOM 1518 C C . GLU B 1 55 ? 9.688 -12.672 2.527 1 97.38 55 GLU B C 1
ATOM 1520 O O . GLU B 1 55 ? 9.094 -13.742 2.68 1 97.38 55 GLU B O 1
ATOM 1525 N N . PRO B 1 56 ? 10.898 -12.562 1.99 1 96.19 56 PRO B N 1
ATOM 1526 C CA . PRO B 1 56 ? 11.531 -13.797 1.516 1 96.19 56 PRO B CA 1
ATOM 1527 C C . PRO B 1 56 ? 11.75 -14.812 2.633 1 96.19 56 PRO B C 1
ATOM 1529 O O . PRO B 1 56 ? 12.023 -14.43 3.773 1 96.19 56 PRO B O 1
ATOM 1532 N N . ASP B 1 57 ? 11.609 -16.094 2.203 1 94.94 57 ASP B N 1
ATOM 1533 C CA . ASP B 1 57 ? 11.906 -17.172 3.152 1 94.94 57 ASP B CA 1
ATOM 1534 C C . ASP B 1 57 ? 13.414 -17.406 3.254 1 94.94 57 ASP B C 1
ATOM 1536 O O . ASP B 1 57 ? 14.211 -16.609 2.766 1 94.94 57 ASP B O 1
ATOM 1540 N N . GLU B 1 58 ? 13.781 -18.484 3.85 1 94.25 58 GLU B N 1
ATOM 1541 C CA . GLU B 1 58 ? 15.18 -18.797 4.121 1 94.25 58 GLU B CA 1
ATOM 1542 C C . GLU B 1 58 ? 15.961 -18.984 2.826 1 94.25 58 GLU B C 1
ATOM 1544 O O . GLU B 1 58 ? 17.172 -18.766 2.791 1 94.25 58 GLU B O 1
ATOM 1549 N N . ARG B 1 59 ? 15.289 -19.375 1.772 1 92.81 59 ARG B N 1
ATOM 1550 C CA . ARG B 1 59 ? 15.93 -19.641 0.489 1 92.81 59 ARG B CA 1
ATOM 1551 C C . ARG B 1 59 ? 15.961 -18.375 -0.374 1 92.81 59 ARG B C 1
ATOM 1553 O O . ARG B 1 59 ? 16.516 -18.391 -1.475 1 92.81 59 ARG B O 1
ATOM 1560 N N . GLY B 1 60 ? 15.32 -17.328 0.146 1 94.06 60 GLY B N 1
ATOM 1561 C CA . GLY B 1 60 ? 15.297 -16.078 -0.587 1 94.06 60 GLY B CA 1
ATOM 1562 C C . 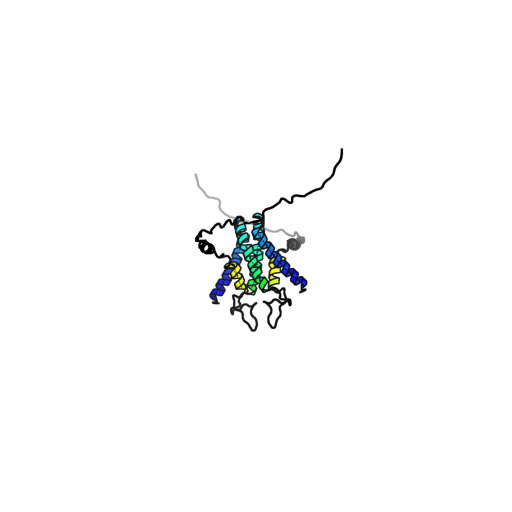GLY B 1 60 ? 14.109 -15.961 -1.532 1 94.06 60 GLY B C 1
ATOM 1563 O O . GLY B 1 60 ? 14.047 -15.039 -2.35 1 94.06 60 GLY B O 1
ATOM 1564 N N . ASP B 1 61 ? 13.195 -16.953 -1.36 1 95.69 61 ASP B N 1
ATOM 1565 C CA . ASP B 1 61 ? 12.031 -16.969 -2.24 1 95.69 61 ASP B CA 1
ATOM 1566 C C . ASP B 1 61 ? 10.859 -16.234 -1.608 1 95.69 61 ASP B C 1
ATOM 1568 O O . ASP B 1 61 ? 10.648 -16.297 -0.395 1 95.69 61 ASP B O 1
ATOM 1572 N N . CYS B 1 62 ? 10.133 -15.5 -2.484 1 96.88 62 CYS B N 1
ATOM 1573 C CA . CYS B 1 62 ? 8.883 -14.922 -2.008 1 96.88 62 CYS B CA 1
ATOM 1574 C C . CYS B 1 62 ? 7.812 -15.992 -1.838 1 96.88 62 CYS B C 1
ATOM 1576 O O . CYS B 1 62 ? 7.438 -16.656 -2.805 1 96.88 62 CYS B O 1
ATOM 1578 N N . PRO B 1 63 ? 7.324 -16.188 -0.668 1 95.19 63 PRO B N 1
ATOM 1579 C CA . PRO B 1 63 ? 6.375 -17.281 -0.433 1 95.19 63 PRO B CA 1
ATOM 1580 C C . PRO B 1 63 ? 5.027 -17.047 -1.109 1 95.19 63 PRO B C 1
ATOM 1582 O O . PRO B 1 63 ? 4.297 -18 -1.388 1 95.19 63 PRO B O 1
ATOM 1585 N N . THR B 1 64 ? 4.68 -15.828 -1.381 1 93.88 64 THR B N 1
ATOM 1586 C CA . THR B 1 64 ? 3.381 -15.516 -1.963 1 93.88 64 THR B CA 1
ATOM 1587 C C . THR B 1 64 ? 3.428 -15.633 -3.484 1 93.88 64 THR B C 1
ATOM 1589 O O . THR B 1 64 ? 2.469 -16.094 -4.105 1 93.88 64 THR B O 1
ATOM 1592 N N . CYS B 1 65 ? 4.535 -15.32 -3.986 1 93.56 65 CYS B N 1
ATOM 1593 C CA . CYS B 1 65 ? 4.641 -15.289 -5.441 1 93.56 65 CYS B CA 1
ATOM 1594 C C . CYS B 1 65 ? 5.18 -16.609 -5.973 1 93.56 65 CYS B C 1
ATOM 1596 O O . CYS B 1 65 ? 5.055 -16.906 -7.164 1 93.56 65 CYS B O 1
ATOM 1598 N N . SER B 1 66 ? 5.758 -17.312 -5.117 1 94.06 66 SER B N 1
ATOM 1599 C CA . SER B 1 66 ? 6.309 -18.594 -5.562 1 94.06 66 SER B CA 1
ATOM 1600 C C . SER B 1 66 ? 5.227 -19.656 -5.637 1 94.06 66 SER B C 1
ATOM 1602 O O . SER B 1 66 ? 4.262 -19.625 -4.867 1 94.06 66 SER B O 1
ATOM 1604 N N . THR B 1 67 ? 5.449 -20.516 -6.652 1 89 67 THR B N 1
ATOM 1605 C CA . THR B 1 67 ? 4.637 -21.719 -6.742 1 89 67 THR B CA 1
ATOM 1606 C C . THR B 1 67 ? 5.512 -22.969 -6.609 1 89 67 THR B C 1
ATOM 1608 O O . THR B 1 67 ? 6.727 -22.859 -6.434 1 89 67 THR B O 1
ATOM 1611 N N . ARG B 1 68 ? 4.773 -24.031 -6.594 1 87.12 68 ARG B N 1
ATOM 1612 C CA . ARG B 1 68 ? 5.48 -25.312 -6.551 1 87.12 68 ARG B CA 1
ATOM 1613 C C . ARG B 1 68 ? 6.488 -25.406 -7.691 1 87.12 68 ARG B C 1
ATOM 1615 O O . ARG B 1 68 ? 7.605 -25.891 -7.492 1 87.12 68 ARG B O 1
ATOM 1622 N N . TRP B 1 69 ? 6.199 -24.891 -8.922 1 89.81 69 TRP B N 1
ATOM 1623 C CA . TRP B 1 69 ? 6.992 -25.109 -10.125 1 89.81 69 TRP B CA 1
ATOM 1624 C C . TRP B 1 69 ? 7.715 -23.828 -10.531 1 89.81 69 TRP B C 1
ATOM 1626 O O . TRP B 1 69 ? 8.508 -23.828 -11.477 1 89.81 69 TRP B O 1
ATOM 1636 N N . HIS B 1 70 ? 7.426 -22.719 -9.82 1 90.25 70 HIS B N 1
ATOM 1637 C CA . HIS B 1 70 ? 8.047 -21.453 -10.164 1 90.25 70 HIS B CA 1
ATOM 1638 C C . HIS B 1 70 ? 8.422 -20.656 -8.914 1 90.25 70 HIS B C 1
ATOM 1640 O O . HIS B 1 70 ? 7.551 -20.141 -8.211 1 90.25 70 HIS B O 1
ATOM 1646 N N . LYS B 1 71 ? 9.711 -20.641 -8.703 1 93.44 71 LYS B N 1
ATOM 1647 C CA . LYS B 1 71 ? 10.219 -19.891 -7.559 1 93.44 71 LYS B CA 1
ATOM 1648 C C . LYS B 1 71 ? 10.438 -18.422 -7.914 1 93.44 71 LYS B C 1
ATOM 1650 O O . LYS B 1 71 ? 11.07 -18.125 -8.93 1 93.44 71 LYS B O 1
ATOM 1655 N N . CYS B 1 72 ? 9.867 -17.547 -7.129 1 93.12 72 CYS B N 1
ATOM 1656 C CA . CYS B 1 72 ? 10.07 -16.109 -7.293 1 93.12 72 CYS B CA 1
ATOM 1657 C C . CYS B 1 72 ? 11.023 -15.578 -6.23 1 93.12 72 CYS B C 1
ATOM 1659 O O . CYS B 1 72 ? 10.742 -15.664 -5.035 1 93.12 72 CYS B O 1
ATOM 1661 N N . LYS B 1 73 ? 12.023 -15.07 -6.723 1 93.38 73 LYS B N 1
ATOM 1662 C CA . LYS B 1 73 ? 12.992 -14.516 -5.785 1 93.38 73 LYS B CA 1
ATOM 1663 C C . LYS B 1 73 ? 12.562 -13.133 -5.309 1 93.38 73 LYS B C 1
ATOM 1665 O O . LYS B 1 73 ? 11.961 -12.367 -6.062 1 93.38 73 LYS B O 1
ATOM 1670 N N . ALA B 1 74 ? 12.93 -12.766 -4.031 1 91.81 74 ALA B N 1
ATOM 1671 C CA . ALA B 1 74 ? 12.758 -11.406 -3.52 1 91.81 74 ALA B CA 1
ATOM 1672 C C . ALA B 1 74 ? 13.938 -10.523 -3.928 1 91.81 74 ALA B C 1
ATOM 1674 O O . ALA B 1 74 ? 15.07 -10.992 -4.035 1 91.81 74 ALA B O 1
ATOM 1675 N N . PRO B 1 75 ? 13.773 -9.281 -4.137 1 95 75 PRO B N 1
ATOM 1676 C CA . PRO B 1 75 ? 12.477 -8.609 -4.008 1 95 75 PRO B CA 1
ATOM 1677 C C . PRO B 1 75 ? 11.555 -8.867 -5.195 1 95 75 PRO B C 1
ATOM 1679 O O . PRO B 1 75 ? 11.945 -8.656 -6.348 1 95 75 PRO B O 1
ATOM 1682 N N . CYS B 1 76 ? 10.43 -9.32 -4.891 1 95.62 76 CYS B N 1
ATOM 1683 C CA . CYS B 1 76 ? 9.43 -9.547 -5.926 1 95.62 76 CYS B CA 1
ATOM 1684 C C . CYS B 1 76 ? 8.797 -8.234 -6.371 1 95.62 76 CYS B C 1
ATOM 1686 O O . CYS B 1 76 ? 9.203 -7.16 -5.922 1 95.62 76 CYS B O 1
ATOM 1688 N N . SER B 1 77 ? 7.824 -8.367 -7.293 1 93.75 77 SER B N 1
ATOM 1689 C CA . SER B 1 77 ? 7.234 -7.184 -7.91 1 93.75 77 SER B CA 1
ATOM 1690 C C . SER B 1 77 ? 6.574 -6.285 -6.871 1 93.75 77 SER B C 1
ATOM 1692 O O . SER B 1 77 ? 6.559 -5.062 -7.02 1 93.75 77 SER B O 1
ATOM 1694 N N . VAL B 1 78 ? 6.059 -6.84 -5.855 1 96.12 78 VAL B N 1
ATOM 1695 C CA . VAL B 1 78 ? 5.418 -6.066 -4.797 1 96.12 78 VAL B CA 1
ATOM 1696 C C . VAL B 1 78 ? 6.445 -5.168 -4.113 1 96.12 78 VAL B C 1
ATOM 1698 O O . VAL B 1 78 ? 6.188 -3.99 -3.865 1 96.12 78 VAL B O 1
ATOM 1701 N N . TRP B 1 79 ? 7.586 -5.758 -3.877 1 97.19 79 TRP B N 1
ATOM 1702 C CA . TRP B 1 79 ? 8.672 -4.984 -3.283 1 97.19 79 TRP B CA 1
ATOM 1703 C C . TRP B 1 79 ? 9.156 -3.9 -4.242 1 97.19 79 TRP B C 1
ATOM 1705 O O . TRP B 1 79 ? 9.5 -2.795 -3.816 1 97.19 79 TRP B O 1
ATOM 1715 N N . GLN B 1 80 ? 9.141 -4.219 -5.496 1 95.12 80 GLN B N 1
ATOM 1716 C CA . GLN B 1 80 ? 9.586 -3.252 -6.496 1 95.12 80 GLN B CA 1
ATOM 1717 C C . GLN B 1 80 ? 8.633 -2.062 -6.57 1 95.12 80 GLN B C 1
ATOM 1719 O O . GLN B 1 80 ? 9.07 -0.912 -6.625 1 95.12 80 GLN B O 1
ATOM 1724 N N . VAL B 1 81 ? 7.355 -2.336 -6.523 1 96 81 VAL B N 1
ATOM 1725 C CA . VAL B 1 81 ? 6.352 -1.276 -6.547 1 96 81 VAL B CA 1
ATOM 1726 C C . VAL B 1 81 ? 6.484 -0.408 -5.297 1 96 81 VAL B C 1
ATOM 1728 O O . VAL B 1 81 ? 6.477 0.822 -5.383 1 96 81 VAL B O 1
ATOM 1731 N N . ALA B 1 82 ? 6.688 -1.104 -4.195 1 97.44 82 ALA B N 1
ATOM 1732 C CA . ALA B 1 82 ? 6.848 -0.367 -2.945 1 97.44 82 ALA B CA 1
ATOM 1733 C C . ALA B 1 82 ? 8.062 0.55 -3.002 1 97.44 82 ALA B C 1
ATOM 1735 O O . ALA B 1 82 ? 7.977 1.731 -2.658 1 97.44 82 ALA B O 1
ATOM 1736 N N . HIS B 1 83 ? 9.156 0.01 -3.445 1 97.5 83 HIS B N 1
ATOM 1737 C CA . HIS B 1 83 ? 10.383 0.796 -3.484 1 97.5 83 HIS B CA 1
ATOM 1738 C C . HIS B 1 83 ? 10.25 1.981 -4.434 1 97.5 83 HIS B C 1
ATOM 1740 O O . HIS B 1 83 ? 10.68 3.092 -4.113 1 97.5 83 HIS B O 1
ATOM 1746 N N . GLU B 1 84 ? 9.633 1.745 -5.539 1 96.38 84 GLU B N 1
ATOM 1747 C CA . GLU B 1 84 ? 9.477 2.787 -6.551 1 96.38 84 GLU B CA 1
ATOM 1748 C C . GLU B 1 84 ? 8.617 3.936 -6.031 1 96.38 84 GLU B C 1
ATOM 1750 O O . GLU B 1 84 ? 8.984 5.105 -6.18 1 96.38 84 GLU B O 1
ATOM 1755 N N . HIS B 1 85 ? 7.609 3.631 -5.336 1 95.94 85 HIS B N 1
ATOM 1756 C CA . HIS B 1 85 ? 6.648 4.664 -4.969 1 95.94 85 HIS B CA 1
ATOM 1757 C C . HIS B 1 85 ? 6.957 5.246 -3.594 1 95.94 85 HIS B C 1
ATOM 1759 O O . HIS B 1 85 ? 6.75 6.438 -3.357 1 95.94 85 HIS B O 1
ATOM 1765 N N . LEU B 1 86 ? 7.477 4.457 -2.738 1 96.5 86 LEU B N 1
ATOM 1766 C CA . LEU B 1 86 ? 7.633 4.918 -1.363 1 96.5 86 LEU B CA 1
ATOM 1767 C C . LEU B 1 86 ? 9.039 5.469 -1.129 1 96.5 86 LEU B C 1
ATOM 1769 O O . LEU B 1 86 ? 9.25 6.258 -0.206 1 96.5 86 LEU B O 1
ATOM 1773 N N . VAL B 1 87 ? 9.961 5.027 -1.934 1 96.56 87 VAL B N 1
ATOM 1774 C CA . VAL B 1 87 ? 11.344 5.395 -1.655 1 96.56 87 VAL B CA 1
ATOM 1775 C C . VAL B 1 87 ? 11.922 6.176 -2.834 1 96.56 87 VAL B C 1
ATOM 1777 O O . VAL B 1 87 ? 12.328 7.332 -2.68 1 96.56 87 VAL B O 1
ATOM 1780 N N . ALA B 1 88 ? 11.852 5.578 -4.074 1 92.31 88 ALA B N 1
ATOM 1781 C CA . ALA B 1 88 ? 12.523 6.145 -5.242 1 92.31 88 ALA B CA 1
ATOM 1782 C C . ALA B 1 88 ? 11.75 7.34 -5.793 1 92.31 88 ALA B C 1
ATOM 1784 O O . ALA B 1 88 ? 12.352 8.312 -6.27 1 92.31 88 ALA B O 1
ATOM 1785 N N . GLY B 1 89 ? 10.352 7.172 -5.973 1 70.56 89 GLY B N 1
ATOM 1786 C CA . GLY B 1 89 ? 9.539 8.203 -6.59 1 70.56 89 GLY B CA 1
ATOM 1787 C C . GLY B 1 89 ? 9.594 9.531 -5.859 1 70.56 89 GLY B C 1
ATOM 1788 O O . GLY B 1 89 ? 9.078 10.539 -6.348 1 70.56 89 GLY B O 1
ATOM 1789 N N . GLY B 1 90 ? 9.922 9.578 -4.605 1 54.69 90 GLY B N 1
ATOM 1790 C CA . GLY B 1 90 ? 10.086 10.898 -4.004 1 54.69 90 GLY B CA 1
ATOM 1791 C C . GLY B 1 90 ? 11.133 11.742 -4.695 1 54.69 90 GLY B C 1
ATOM 1792 O O . GLY B 1 90 ? 11.281 12.93 -4.395 1 54.69 90 GLY B O 1
ATOM 1793 N N . LEU B 1 91 ? 12.078 11.023 -5.16 1 46.19 91 LEU B N 1
ATOM 1794 C CA . LEU B 1 91 ? 13.07 11.844 -5.852 1 46.19 91 LEU B CA 1
ATOM 1795 C C . LEU B 1 91 ? 12.508 12.391 -7.156 1 46.19 91 LEU B C 1
ATOM 1797 O O . LEU B 1 91 ? 12.25 11.633 -8.094 1 46.19 91 LEU B O 1
ATOM 1801 N N . ALA B 1 92 ? 11.555 13.055 -6.957 1 43.19 92 ALA B N 1
ATOM 1802 C CA . ALA B 1 92 ? 11 13.758 -8.109 1 43.19 92 ALA B CA 1
ATOM 1803 C C . ALA B 1 92 ? 12.062 13.977 -9.18 1 43.19 92 ALA B C 1
ATOM 1805 O O . ALA B 1 92 ? 13.211 14.297 -8.867 1 43.19 92 ALA B O 1
ATOM 1806 N N . PRO B 1 93 ? 12 13.453 -10.289 1 38.09 93 PRO B N 1
ATOM 1807 C CA . PRO B 1 93 ? 12.883 14.055 -11.289 1 38.09 93 PRO B CA 1
ATOM 1808 C C . PRO B 1 93 ? 13.016 15.57 -11.125 1 38.09 93 PRO B C 1
ATOM 1810 O O . PRO B 1 93 ? 12.008 16.266 -10.969 1 38.09 93 PRO B O 1
ATOM 1813 N N . GLN B 1 94 ? 13.805 16.188 -10.398 1 35.53 94 GLN B N 1
ATOM 1814 C CA . GLN B 1 94 ? 14.094 17.609 -10.578 1 35.53 94 GLN B CA 1
ATOM 1815 C C . GLN B 1 94 ? 13.867 18.031 -12.023 1 35.53 94 GLN B C 1
ATOM 1817 O O . GLN B 1 94 ? 13.852 17.203 -12.93 1 35.53 94 GLN B O 1
ATOM 1822 N N . GLN B 1 95 ? 13.758 19.5 -12.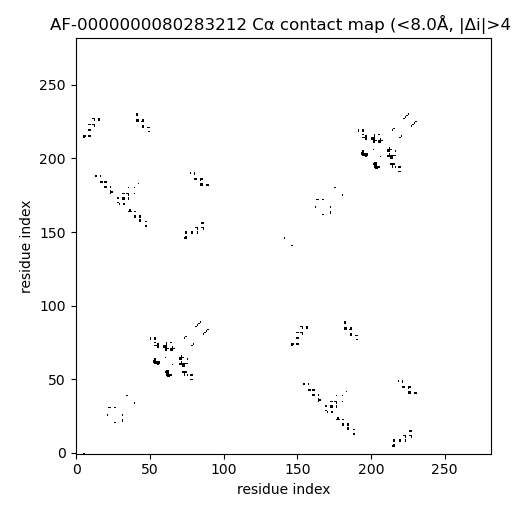242 1 34.09 95 GLN B N 1
ATOM 1823 C CA . GLN B 1 95 ? 13.547 20.453 -13.32 1 34.09 95 GLN B CA 1
ATOM 1824 C C . GLN B 1 95 ? 14.508 20.188 -14.484 1 34.09 95 GLN B C 1
ATOM 1826 O O . GLN B 1 95 ? 15.508 20.906 -14.641 1 34.09 95 GLN B O 1
ATOM 1831 N N . THR B 1 96 ? 15.031 19.031 -14.672 1 34.41 96 THR B N 1
ATOM 1832 C CA . THR B 1 96 ? 15.711 19.234 -15.945 1 34.41 96 THR B CA 1
ATOM 1833 C C . THR B 1 96 ? 14.711 19.641 -17.031 1 34.41 96 THR B C 1
ATOM 1835 O O . THR B 1 96 ? 15 19.547 -18.219 1 34.41 96 THR B O 1
ATOM 1838 N N . ALA B 1 97 ? 13.477 19.812 -16.625 1 34.5 97 ALA B N 1
ATOM 1839 C CA . ALA B 1 97 ? 12.57 20.266 -17.672 1 34.5 97 ALA B CA 1
ATOM 1840 C C . ALA B 1 97 ? 12.938 21.656 -18.156 1 34.5 97 ALA B C 1
ATOM 1842 O O . ALA B 1 97 ? 12.203 22.266 -18.938 1 34.5 97 ALA B O 1
ATOM 1843 N N . ALA B 1 98 ? 13.758 22.359 -17.375 1 34.25 98 ALA B N 1
ATOM 1844 C CA . ALA B 1 98 ? 13.883 23.719 -17.875 1 34.25 98 ALA B CA 1
ATOM 1845 C C . ALA B 1 98 ? 14.461 23.734 -19.281 1 34.25 98 ALA B C 1
ATOM 1847 O O . ALA B 1 98 ? 14.203 24.656 -20.062 1 34.25 98 ALA B O 1
ATOM 1848 N N . SER B 1 99 ? 15.578 22.969 -19.469 1 35.38 99 SER B N 1
ATOM 1849 C CA . SER B 1 99 ? 16.484 23.469 -20.5 1 35.38 99 SER B CA 1
ATOM 1850 C C . SER B 1 99 ? 16.016 23.062 -21.906 1 35.38 99 SER B C 1
ATOM 1852 O O . SER B 1 99 ? 16.688 23.328 -22.891 1 35.38 99 SER B O 1
ATOM 1854 N N . GLN B 1 100 ? 15.203 21.953 -21.891 1 33.09 100 GLN B N 1
ATOM 1855 C CA . GLN B 1 100 ? 15.148 21.531 -23.281 1 33.09 100 GLN B CA 1
ATOM 1856 C C . GLN B 1 100 ? 14.219 22.438 -24.094 1 33.09 100 GLN B C 1
ATOM 1858 O O . GLN B 1 100 ? 14.109 22.281 -25.312 1 33.09 100 GLN B O 1
ATOM 1863 N N . ASP B 1 101 ? 13.32 23.094 -23.344 1 35.16 101 ASP B N 1
ATOM 1864 C CA . ASP B 1 101 ? 12.406 23.797 -24.234 1 35.16 101 ASP B CA 1
ATOM 1865 C C . ASP B 1 101 ? 13.094 24.984 -24.906 1 35.16 101 ASP B C 1
ATOM 1867 O O . ASP B 1 101 ? 12.492 25.672 -25.734 1 35.16 101 ASP B O 1
ATOM 1871 N N . HIS B 1 102 ? 14.227 25.359 -24.266 1 36.53 102 HIS B N 1
ATOM 1872 C CA . HIS B 1 102 ? 14.703 26.594 -24.875 1 36.53 102 HIS B CA 1
ATOM 1873 C C . HIS B 1 102 ? 15.156 26.359 -26.312 1 36.53 102 HIS B C 1
ATOM 1875 O O . HIS B 1 102 ? 15.562 27.297 -27 1 36.53 102 HIS B O 1
ATOM 1881 N N . ARG B 1 103 ? 15.602 25.141 -26.547 1 35.97 103 ARG B N 1
ATOM 1882 C CA . ARG B 1 103 ? 16.344 25.125 -27.812 1 35.97 103 ARG B CA 1
ATOM 1883 C C . ARG B 1 103 ? 15.391 25.312 -29 1 35.97 103 ARG B C 1
ATOM 1885 O O . ARG B 1 103 ? 15.836 25.406 -30.141 1 35.97 103 ARG B O 1
ATOM 1892 N N . ARG B 1 104 ? 14.125 24.875 -28.75 1 34.12 104 ARG B N 1
ATOM 1893 C CA . ARG B 1 104 ? 13.445 24.781 -30.031 1 34.12 104 ARG B CA 1
ATOM 1894 C C . ARG B 1 104 ? 13.141 26.156 -30.594 1 34.12 104 ARG B C 1
ATOM 1896 O O . ARG B 1 104 ? 12.57 26.281 -31.688 1 34.12 104 ARG B O 1
ATOM 1903 N N . GLU B 1 105 ? 13.016 27.094 -29.641 1 34.88 105 GLU B N 1
ATOM 1904 C CA . GLU B 1 105 ? 12.438 28.297 -30.25 1 34.88 105 GLU B CA 1
ATOM 1905 C C . GLU B 1 105 ? 13.414 28.938 -31.219 1 34.88 105 GLU B C 1
ATOM 1907 O O . GLU B 1 105 ? 13.125 29.984 -31.797 1 34.88 105 GLU B O 1
ATOM 1912 N N . SER B 1 106 ? 14.664 28.656 -31.016 1 35.78 106 SER B N 1
ATOM 1913 C CA . SER B 1 106 ? 15.523 29.641 -31.688 1 35.78 106 SER B CA 1
ATOM 1914 C C . SER B 1 106 ? 15.43 29.5 -33.188 1 35.78 106 SER B C 1
ATOM 1916 O O . SER B 1 106 ? 16.188 30.141 -33.938 1 35.78 106 SER B O 1
ATOM 1918 N N . ARG B 1 107 ? 15.031 28.359 -33.688 1 35 107 ARG B N 1
ATOM 1919 C CA . ARG B 1 107 ? 15.344 28.297 -35.125 1 35 107 ARG B CA 1
ATOM 1920 C C . ARG B 1 107 ? 14.414 29.203 -35.906 1 35 107 ARG B C 1
ATOM 1922 O O . ARG B 1 107 ? 14.055 28.875 -37.062 1 35 107 ARG B O 1
ATOM 1929 N N . ARG B 1 108 ? 13.484 30.062 -35.219 1 28.64 108 ARG B N 1
ATOM 1930 C CA . ARG B 1 108 ? 12.602 30.688 -36.188 1 28.64 108 ARG B CA 1
ATOM 1931 C C . ARG B 1 108 ? 13.391 31.281 -37.344 1 28.64 108 ARG B C 1
ATOM 1933 O O . ARG B 1 108 ? 14.602 31.5 -37.25 1 28.64 108 ARG B O 1
ATOM 1940 N N . ARG B 1 109 ? 12.625 32.375 -38.094 1 28.64 109 ARG B N 1
ATOM 1941 C CA . ARG B 1 109 ? 12.359 32.906 -39.438 1 28.64 109 ARG B CA 1
ATOM 1942 C C . ARG B 1 109 ? 13.484 33.812 -39.875 1 28.64 109 ARG B C 1
ATOM 1944 O O . ARG B 1 109 ? 13.727 34.875 -39.281 1 28.64 109 ARG B O 1
ATOM 1951 N N . LEU B 1 110 ? 14.625 33.344 -40.281 1 28.97 110 LEU B N 1
ATOM 1952 C CA . LEU B 1 110 ? 15.539 34.25 -40.969 1 28.97 110 LEU B CA 1
ATOM 1953 C C . LEU B 1 110 ? 14.797 35.062 -42.031 1 28.97 110 LEU B C 1
ATOM 1955 O O . LEU B 1 110 ? 14.086 34.5 -42.844 1 28.97 110 LEU B O 1
ATOM 1959 N N . PRO B 1 111 ? 14.281 36.312 -41.719 1 31.84 111 PRO B N 1
ATOM 1960 C CA . PRO B 1 111 ? 13.641 37.219 -42.688 1 31.84 111 PRO B CA 1
ATOM 1961 C C . PRO B 1 111 ? 14.383 37.281 -44 1 31.84 111 PRO B C 1
ATOM 1963 O O . PRO B 1 111 ? 15.602 37.5 -44.031 1 31.84 111 PRO B O 1
ATOM 1966 N N . GLY B 1 112 ? 14.172 36.438 -44.938 1 26.47 112 GLY B N 1
ATOM 1967 C CA . GLY B 1 112 ? 14.734 36.5 -46.281 1 26.47 112 GLY B CA 1
ATOM 1968 C C . GLY B 1 112 ? 14.617 37.875 -46.906 1 26.47 112 GLY B C 1
ATOM 1969 O O . GLY B 1 112 ? 13.836 38.719 -46.469 1 26.47 112 GLY B O 1
ATOM 1970 N N . GLN B 1 113 ? 15.461 38.156 -48 1 24.64 113 GLN B N 1
ATOM 1971 C CA . GLN B 1 113 ? 15.977 39.219 -48.875 1 24.64 113 GLN B CA 1
ATOM 1972 C C . GLN B 1 113 ? 14.859 39.844 -49.688 1 24.64 113 GLN B C 1
ATOM 1974 O O . GLN B 1 113 ? 14.109 39.156 -50.375 1 24.64 113 GLN B O 1
ATOM 1979 N N . THR B 1 114 ? 14.297 40.969 -49.188 1 27.98 114 THR B N 1
ATOM 1980 C CA . THR B 1 114 ? 13.484 42 -49.844 1 27.98 114 THR B CA 1
ATOM 1981 C C . THR B 1 114 ? 14.031 42.312 -51.219 1 27.98 114 THR B C 1
ATOM 1983 O O . THR B 1 114 ? 15.047 43 -51.375 1 27.98 114 THR B O 1
ATOM 1986 N N . ARG B 1 115 ? 14.141 41.312 -52.156 1 22.48 115 ARG B N 1
ATOM 1987 C CA . ARG B 1 115 ? 14.719 41.781 -53.406 1 22.48 115 ARG B CA 1
ATOM 1988 C C . ARG B 1 115 ? 13.914 42.938 -53.969 1 22.48 115 ARG B C 1
ATOM 1990 O O . ARG B 1 115 ? 12.75 43.156 -53.594 1 22.48 115 ARG B O 1
ATOM 1997 N N . ALA B 1 116 ? 14.344 43.531 -55.219 1 23.33 116 ALA B N 1
ATOM 1998 C CA . ALA B 1 116 ? 14.617 44.719 -56 1 23.33 116 ALA B CA 1
ATOM 1999 C C . ALA B 1 116 ? 13.414 45.062 -56.875 1 23.33 116 ALA B C 1
ATOM 2001 O O . ALA B 1 116 ? 13.5 45.969 -57.719 1 23.33 116 ALA B O 1
ATOM 2002 N N . ALA B 1 117 ? 12.219 44.375 -56.688 1 23.03 117 ALA B N 1
ATOM 2003 C CA . ALA B 1 117 ? 11.703 44.469 -58.031 1 23.03 117 ALA B CA 1
ATOM 2004 C C . ALA B 1 117 ? 11.477 45.906 -58.438 1 23.03 117 ALA B C 1
ATOM 2006 O O . ALA B 1 117 ? 11.211 46.781 -57.594 1 23.03 117 ALA B O 1
ATOM 2007 N N . SER B 1 118 ? 11.477 46.156 -59.875 1 20.97 118 SER B N 1
ATOM 2008 C CA . SER B 1 118 ? 11.609 47.219 -60.875 1 20.97 118 SER B CA 1
ATOM 2009 C C . SER B 1 118 ? 10.406 48.156 -60.875 1 20.97 118 SER B C 1
ATOM 2011 O O . SER B 1 118 ? 9.297 47.75 -60.5 1 20.97 118 SER B O 1
ATOM 2013 N N . ALA B 1 119 ? 10.633 49.438 -61.031 1 24.25 119 ALA B N 1
ATOM 2014 C CA . ALA B 1 119 ? 10.164 50.812 -61.031 1 24.25 119 ALA B CA 1
ATOM 2015 C C . ALA B 1 119 ? 9.117 51.031 -62.125 1 24.25 119 ALA B C 1
ATOM 2017 O O . ALA B 1 119 ? 8.617 52.156 -62.312 1 24.25 119 ALA B O 1
ATOM 2018 N N . SER B 1 120 ? 8.852 49.938 -63 1 19.7 120 SER B N 1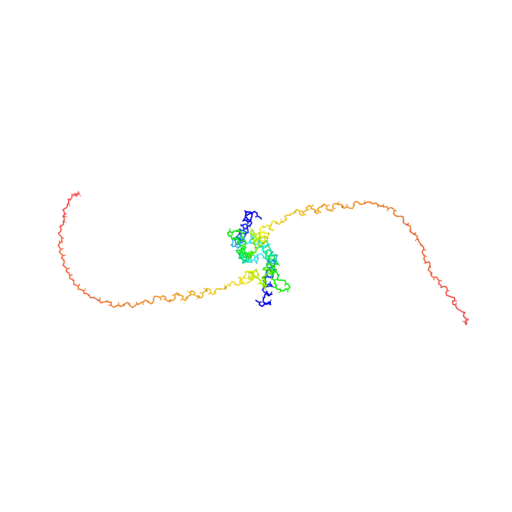
ATOM 2019 C CA . SER B 1 120 ? 8.641 50.625 -64.25 1 19.7 120 SER B CA 1
ATOM 2020 C C . SER B 1 120 ? 7.469 51.594 -64.188 1 19.7 120 SER B C 1
ATOM 2022 O O . SER B 1 120 ? 7.645 52.812 -64.375 1 19.7 120 SER B O 1
ATOM 2024 N N . GLU B 1 121 ? 6.559 51.375 -65.188 1 22.75 121 GLU B N 1
ATOM 2025 C CA . GLU B 1 121 ? 6.215 52.25 -66.312 1 22.75 121 GLU B CA 1
ATOM 2026 C C . GLU B 1 121 ? 5.062 53.188 -66 1 22.75 121 GLU B C 1
ATOM 2028 O O . GLU B 1 121 ? 4.32 52.938 -65 1 22.75 121 GLU B O 1
ATOM 2033 N N . THR B 1 122 ? 4.285 53.531 -67.062 1 22.34 122 THR B N 1
ATOM 2034 C CA . THR B 1 122 ? 3.908 54.625 -67.938 1 22.34 122 THR B CA 1
ATOM 2035 C C . THR B 1 122 ? 2.588 55.25 -67.438 1 22.34 122 THR B C 1
ATOM 2037 O O . THR B 1 122 ? 1.819 54.625 -66.75 1 22.34 122 THR B O 1
ATOM 2040 N N . THR B 1 123 ? 1.988 55.906 -68.375 1 22.08 123 THR B N 1
ATOM 2041 C CA . THR B 1 123 ? 1.494 57.219 -68.75 1 22.08 123 THR B CA 1
ATOM 2042 C C . THR B 1 123 ? -0.005 57.344 -68.5 1 22.08 123 THR B C 1
ATOM 2044 O O . THR B 1 123 ? -0.467 58.312 -67.938 1 22.08 123 THR B O 1
ATOM 2047 N N . GLY B 1 124 ? -0.855 56.5 -69.312 1 18.81 124 GLY B N 1
ATOM 2048 C CA . GLY B 1 124 ? -1.632 57.312 -70.25 1 18.81 124 GLY B CA 1
ATOM 2049 C C . GLY B 1 124 ? -2.844 57.969 -69.625 1 18.81 124 GLY B C 1
ATOM 2050 O O . GLY B 1 124 ? -3.021 57.906 -68.375 1 18.81 124 GLY B O 1
ATOM 2051 N N . ARG B 1 125 ? -4.098 57.625 -70.125 1 21.02 125 ARG B N 1
ATOM 2052 C CA . ARG B 1 125 ? -4.984 58.438 -70.938 1 21.02 125 ARG B CA 1
ATOM 2053 C C . ARG B 1 125 ? -6.043 59.125 -70.125 1 21.02 125 ARG B C 1
ATOM 2055 O O . ARG B 1 125 ? -6.27 58.75 -68.938 1 21.02 125 ARG B O 1
ATOM 2062 N N . HIS B 1 126 ? -7.211 59.344 -70.812 1 21.72 126 HIS B N 1
ATOM 2063 C CA . HIS B 1 126 ? -8.023 60.438 -71.312 1 21.72 126 HIS B CA 1
ATOM 2064 C C . HIS B 1 126 ? -9.117 60.812 -70.312 1 21.72 126 HIS B C 1
ATOM 2066 O O . HIS B 1 126 ? -9.25 61.969 -69.938 1 21.72 126 HIS B O 1
ATOM 2072 N N . ALA B 1 127 ? -10.391 60.312 -70.5 1 23.02 127 ALA B N 1
ATOM 2073 C CA . ALA B 1 127 ? -11.461 61.031 -71.188 1 23.02 127 ALA B CA 1
ATOM 2074 C C . ALA B 1 127 ? -12.375 61.719 -70.125 1 23.02 127 ALA B C 1
ATOM 2076 O O . ALA B 1 127 ? -12.383 61.344 -69 1 23.02 127 ALA B O 1
ATOM 2077 N N . LEU B 1 128 ? -13.5 62.188 -70.688 1 22.2 128 LEU B N 1
ATOM 2078 C CA . LEU B 1 128 ? -14.312 63.375 -70.938 1 22.2 128 LEU B CA 1
ATOM 2079 C C . LEU B 1 128 ? -15.32 63.594 -69.812 1 22.2 128 LEU B C 1
ATOM 2081 O O . LEU B 1 128 ? -15.547 62.719 -69 1 22.2 128 LEU B O 1
ATOM 2085 N N . VAL B 1 129 ? -16.484 64.062 -70.25 1 24 129 VAL B N 1
ATOM 2086 C CA . VAL B 1 129 ? -17.297 65.25 -70.25 1 24 129 VAL B CA 1
ATOM 2087 C C . VAL B 1 129 ? -18.5 65.062 -69.312 1 24 129 VAL B C 1
ATOM 2089 O O . VAL B 1 129 ? -19.359 65.938 -69.188 1 24 129 VAL B O 1
ATOM 2092 N N . ASN B 1 130 ? -18.594 63.938 -68.562 1 21.05 130 ASN B N 1
ATOM 2093 C CA . ASN B 1 130 ? -20.047 63.875 -68.5 1 21.05 130 ASN B CA 1
ATOM 2094 C C . ASN B 1 130 ? -20.625 65.188 -67.875 1 21.05 130 ASN B C 1
ATOM 2096 O O . ASN B 1 130 ? -20.125 65.688 -66.875 1 21.05 130 ASN B O 1
ATOM 2100 N N . PRO B 1 131 ? -21.906 65.438 -68.438 1 22.98 131 PRO B N 1
ATOM 2101 C CA . PRO B 1 131 ? -22.797 66.562 -68.688 1 22.98 131 PRO B CA 1
ATOM 2102 C C . PRO B 1 131 ? -23.422 67.125 -67.375 1 22.98 131 PRO B C 1
ATOM 2104 O O . PRO B 1 131 ? -23.344 68.312 -67.125 1 22.98 131 PRO B O 1
ATOM 2107 N N . ARG B 1 132 ? -24.531 66.438 -67 1 21.44 132 ARG B N 1
ATOM 2108 C CA . ARG B 1 132 ? -25.781 67.188 -67.125 1 21.44 132 ARG B CA 1
ATOM 2109 C C . ARG B 1 132 ? -26.016 68.062 -65.875 1 21.44 132 ARG B C 1
ATOM 2111 O O . ARG B 1 132 ? -26.312 69.25 -66 1 21.44 132 ARG B O 1
ATOM 2118 N N . ARG B 1 133 ? -26.688 67.562 -64.938 1 23.3 133 ARG B N 1
ATOM 2119 C CA . ARG B 1 133 ? -28.031 68.062 -64.75 1 23.3 133 ARG B CA 1
ATOM 2120 C C . ARG B 1 133 ? -28.016 69.312 -63.906 1 23.3 133 ARG B C 1
ATOM 2122 O O . ARG B 1 133 ? -27.172 69.5 -63 1 23.3 133 ARG B O 1
ATOM 2129 N N . PRO B 1 134 ? -29.234 69.75 -63.344 1 25.06 134 PRO B N 1
ATOM 2130 C CA . PRO B 1 134 ? -30.219 70.812 -63.375 1 25.06 134 PRO B CA 1
ATOM 2131 C C . PRO B 1 134 ? -30.031 71.812 -62.25 1 25.06 134 PRO B C 1
ATOM 2133 O O . PRO B 1 134 ? -29.469 71.5 -61.219 1 25.06 134 PRO B O 1
ATOM 2136 N N . ALA B 1 135 ? -30.031 73.125 -62.688 1 24.09 135 ALA B N 1
ATOM 2137 C CA . ALA B 1 135 ? -30.047 74.438 -62.156 1 24.09 135 ALA B CA 1
ATOM 2138 C C . ALA B 1 135 ? -31.031 74.562 -61 1 24.09 135 ALA B C 1
ATOM 2140 O O . ALA B 1 135 ? -30.719 75.188 -59.938 1 24.09 135 ALA B O 1
ATOM 2141 N N . ILE B 1 136 ? -32.406 74.625 -61.281 1 23.66 136 ILE B N 1
ATOM 2142 C CA . ILE B 1 136 ? -33.125 75.875 -61.094 1 23.66 136 ILE B CA 1
ATOM 2143 C C . ILE B 1 136 ? -33.562 76 -59.625 1 23.66 136 ILE B C 1
ATOM 2145 O O . ILE B 1 136 ? -33.75 77.125 -59.125 1 23.66 136 ILE B O 1
ATOM 2149 N N . GLY B 1 137 ? -34.156 74.938 -59.031 1 24.03 137 GLY B N 1
ATOM 2150 C CA . GLY B 1 137 ? -35.469 75.375 -58.562 1 24.03 137 GLY B CA 1
ATOM 2151 C C . GLY B 1 137 ? -35.375 76.5 -57.531 1 24.03 137 GLY B C 1
ATOM 2152 O O . GLY B 1 137 ? -34.281 76.75 -56.969 1 24.03 137 GLY B O 1
ATOM 2153 N N . GLY B 1 138 ? -36.656 77.062 -57.062 1 22.86 138 GLY B N 1
ATOM 2154 C CA . GLY B 1 138 ? -37.594 78.125 -56.719 1 22.86 138 GLY B CA 1
ATOM 2155 C C . GLY B 1 138 ? -37.312 78.688 -55.344 1 22.86 138 GLY B C 1
ATOM 2156 O O . GLY B 1 138 ? -36.75 79.75 -55.219 1 22.86 138 GLY B O 1
ATOM 2157 N N . VAL B 1 139 ? -38.375 78.625 -54.344 1 26.91 139 VAL B N 1
ATOM 2158 C CA . VAL B 1 139 ? -39.375 79.562 -53.906 1 26.91 139 VAL B CA 1
ATOM 2159 C C . VAL B 1 139 ? -38.938 80.188 -52.562 1 26.91 139 VAL B C 1
ATOM 2161 O O . VAL B 1 139 ? -39.438 81.25 -52.188 1 26.91 139 VAL B O 1
ATOM 2164 N N . HIS B 1 140 ? -38.5 79.688 -51.5 1 27.52 140 HIS B N 1
ATOM 2165 C CA . HIS B 1 140 ? -39.25 80.375 -50.469 1 27.52 140 HIS B CA 1
ATOM 2166 C C . HIS B 1 140 ? -38.938 81.875 -50.469 1 27.52 140 HIS B C 1
ATOM 2168 O O . HIS B 1 140 ? -37.906 82.312 -51 1 27.52 140 HIS B O 1
ATOM 2174 N N . ALA B 1 141 ? -39.75 82.688 -49.25 1 26.06 141 ALA B N 1
ATOM 2175 C CA . ALA B 1 141 ? -40.062 84.062 -48.75 1 26.06 141 ALA B CA 1
ATOM 2176 C C . ALA B 1 141 ? -38.781 84.75 -48.344 1 26.06 141 ALA B C 1
ATOM 2178 O O . ALA B 1 141 ? -37.781 84.125 -47.938 1 26.06 141 ALA B O 1
#

Solvent-accessible surface area (backbone atoms only — not comparable to full-atom values): 17246 Å² total; per-residue (Å²): 126,61,67,66,60,30,48,52,48,52,49,50,42,54,50,45,43,49,49,46,41,49,40,40,73,64,48,54,65,72,57,29,34,55,44,27,46,58,45,41,43,32,56,38,48,36,50,49,57,55,48,59,56,43,47,50,47,97,86,39,32,14,65,68,71,28,48,98,90,43,80,30,52,43,62,38,69,68,50,48,48,44,31,42,31,70,56,52,51,69,56,53,82,67,74,65,68,59,63,63,60,55,61,67,59,62,74,60,79,73,81,74,82,83,74,84,79,83,79,79,78,80,84,73,83,82,88,82,77,89,81,83,76,80,81,95,85,94,83,87,136,130,60,67,66,60,31,50,51,50,52,49,50,42,54,50,45,41,51,49,47,41,48,41,39,74,64,49,53,65,72,57,30,33,54,45,26,48,58,45,41,42,34,54,38,48,36,51,48,58,56,50,59,57,43,46,50,48,96,85,39,31,14,66,67,71,29,49,98,91,40,80,30,54,42,62,37,71,69,51,49,47,45,30,43,32,68,56,52,52,69,58,52,81,71,75,67,70,62,66,64,64,60,63,68,64,67,73,67,80,77,82,75,84,84,73,77,83,82,81,74,86,87,77,82,89,82,86,84,70,89,78,80,86,84,86,74,89,88,70,90,136

Radius of gyration: 45.49 Å; Cα contacts (8 Å, |Δi|>4): 225; chains: 2; bounding box: 94×109×176 Å

Secondary structure (DSSP, 8-state):
--HHHHHHHHHHHHHHHHHHHHHHHHS-HHHHHHHHHHHHHHHHHHHHHHHHHT---TTSB-TTT--SS---BSS-HHHHHHIIIIIITTS---STTSSSSSSSSSS----------------------------------/--HHHHHHHHHHHHHHHHHHHHHHHHS-HHHHHHHHHHHHHHHHHHHHHHHHHT---TTSB-TTT--SS---BSS-HHHHHHIIIIIITTS---STTSSSGGGGGGG----------------------------------

pLDDT: mean 71.02, std 32.05, range [18.81, 98.56]